Protein AF-R9K1K3-F1 (afdb_monomer)

pLDDT: mean 82.4, std 16.18, range [31.81, 98.19]

Mean predicted aligned error: 10.27 Å

Radius of gyration: 24.13 Å; Cα contacts (8 Å, |Δi|>4): 209; chains: 1; bounding box: 60×42×72 Å

Sequence (243 aa):
MFKPELWQNHNEYRTLVTKIGRRLSRNNPKYSFDSYKEESQKLLNLNLDALTQYIPAFYSNGGRPATHQAQILRSLILFVLLFNETKAHTSLTLWERKVLPESISLTVLIGCASTQELPPLGSYYDFMDRFWLAPRDSYSRSFLLPSGKNGRKPKKEIGADGKLIEPEDPSSITTRDIANSIMDGKPASENPEAALQKIFSILAVFPSLRLGLVDSNDLTVSGDGTAVVSHTSPYGHFKSEEG

Foldseek 3Di:
DEDLVQDCFLVNLLCLLVVVLVVCCVPPVVQHCPVVVVLLVVLNLFGQNLCSVPLVVLDDPDDDYQHLLQLLVSLVVSCVVCLVPDPCNPPPPCSLPPVCQVHCNSCSSSPHNHNVRRDDPVSNVVSVVSQQQDDPCCPPCCNVPPPPLPDDQADFDADPVRHTDQDPDPPFCDPVNLVVCVVVVHDLDPPRNVSVVVSCCSRPVVVCVVVVVDDPVDDDDDDPPPDRPRVQRSRHDDDPDDD

Solvent-accessible surface area (backbone atoms only — not comparable to full-atom values): 14834 Å² total; per-residue (Å²): 30,65,47,77,90,54,50,71,42,54,64,60,40,50,51,50,40,52,58,49,47,57,49,30,43,73,76,40,62,91,47,32,55,76,89,44,48,69,61,47,53,54,53,74,67,55,57,60,59,77,42,72,79,58,57,49,81,63,38,53,97,52,77,71,70,58,70,52,59,54,32,48,53,43,39,54,53,50,44,72,74,37,22,92,80,41,97,28,40,95,36,67,67,41,32,60,74,46,53,36,65,76,26,71,47,57,29,30,69,26,59,24,97,44,70,88,61,56,79,56,70,68,58,52,53,56,53,55,54,53,43,41,73,53,66,76,61,69,72,31,64,62,62,71,56,39,86,79,69,84,75,64,82,49,85,85,53,69,38,98,87,74,43,73,59,79,79,95,52,96,83,65,69,45,75,66,54,49,51,50,35,43,75,73,69,40,75,69,56,92,57,36,52,52,55,50,55,49,50,47,37,66,56,48,49,53,54,32,44,76,71,64,77,43,62,86,88,72,71,80,90,71,84,88,71,78,83,60,76,61,82,71,51,92,47,57,85,77,79,79,77,86,128

Secondary structure (DSSP, 8-state):
---GGGS--HHHHHHHHHHHHHHHHHH-GGGSGGGGHHHHHHHHH---GGGGGTGGGGS-SSSSPPP-HHHHHHHHHHHHHHTTTSTTTT-HHHIIIIIHHH-HHHHHHTT-SSGGGPPPHHHHHHHHHHT--S-GGGGSHHHHS-TTTTSSPPP--B-TTSSBPPP--TT---HHHHHHHHHTT--SS--TTHHHHHHHIIIIIHHHHHTTSS-SSS---------------TT--------

Structure (mmCIF, N/CA/C/O backbone):
data_AF-R9K1K3-F1
#
_entry.id   AF-R9K1K3-F1
#
loop_
_atom_site.group_PDB
_atom_site.id
_atom_site.type_symbol
_atom_site.label_atom_id
_atom_site.label_alt_id
_atom_site.label_comp_id
_atom_site.label_asym_id
_atom_site.label_entity_id
_atom_site.label_seq_id
_atom_site.pdbx_PDB_ins_code
_atom_site.Cartn_x
_atom_site.Cartn_y
_atom_site.Cartn_z
_atom_site.occupancy
_atom_site.B_iso_or_equiv
_atom_site.auth_seq_id
_atom_site.auth_comp_id
_atom_site.auth_asym_id
_atom_site.auth_atom_id
_atom_site.pdbx_PDB_model_num
ATOM 1 N N . MET A 1 1 ? 10.563 -13.485 6.849 1.00 93.25 1 MET A N 1
ATOM 2 C CA . MET A 1 1 ? 9.588 -14.503 6.392 1.00 93.25 1 MET A CA 1
ATOM 3 C C . MET A 1 1 ? 8.151 -13.996 6.487 1.00 93.25 1 MET A C 1
ATOM 5 O O . MET A 1 1 ? 7.832 -13.317 7.458 1.00 93.25 1 MET A O 1
ATOM 9 N N . PHE A 1 2 ? 7.292 -14.319 5.513 1.00 93.88 2 PHE A N 1
ATOM 10 C CA . PHE A 1 2 ? 5.8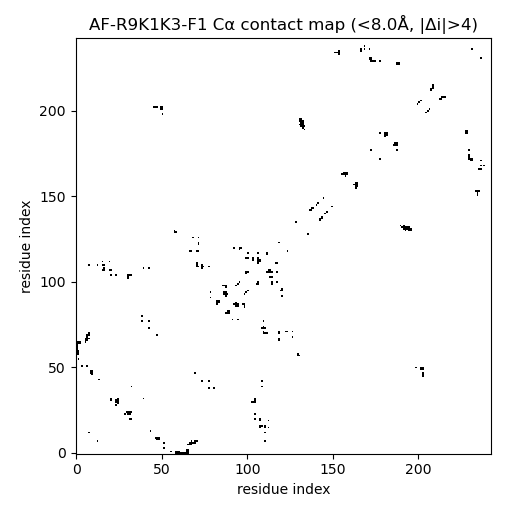41 -14.084 5.601 1.00 93.88 2 PHE A CA 1
ATOM 11 C C . PHE A 1 2 ? 5.166 -15.188 6.418 1.00 93.88 2 PHE A C 1
ATOM 13 O O . PHE A 1 2 ? 5.512 -16.360 6.277 1.00 93.88 2 PHE A O 1
ATOM 20 N N . LYS A 1 3 ? 4.203 -14.813 7.259 1.00 94.38 3 LYS A N 1
ATOM 21 C CA . LYS A 1 3 ? 3.427 -15.732 8.091 1.00 94.38 3 LYS A CA 1
ATOM 22 C C . LYS A 1 3 ? 1.935 -15.443 7.906 1.00 94.38 3 LYS A C 1
ATOM 24 O O . LYS A 1 3 ? 1.502 -14.377 8.347 1.00 94.38 3 LYS A O 1
ATOM 29 N N . PRO A 1 4 ? 1.162 -16.330 7.249 1.00 92.12 4 PRO A N 1
ATOM 30 C CA . PRO A 1 4 ? -0.272 -16.122 7.036 1.00 92.12 4 PRO A CA 1
ATOM 31 C C . PRO A 1 4 ? -1.049 -15.870 8.333 1.00 92.12 4 PRO A C 1
ATOM 33 O O . PRO A 1 4 ? -1.969 -15.066 8.346 1.00 92.12 4 PRO A O 1
ATOM 36 N N . GLU A 1 5 ? -0.636 -16.486 9.439 1.00 93.25 5 GLU A N 1
ATOM 37 C CA . GLU A 1 5 ? -1.230 -16.308 10.767 1.00 93.25 5 GLU A CA 1
ATOM 38 C C . GLU A 1 5 ? -1.057 -14.894 11.352 1.00 93.25 5 GLU A C 1
ATOM 40 O O . GLU A 1 5 ? -1.778 -14.517 12.270 1.00 93.25 5 GLU A O 1
ATOM 45 N N . LEU A 1 6 ? -0.116 -14.100 10.828 1.00 94.81 6 LEU A N 1
ATOM 46 C CA . LEU A 1 6 ? 0.088 -12.698 11.215 1.00 94.81 6 LEU A CA 1
ATOM 47 C C . LEU A 1 6 ? -0.650 -11.720 10.289 1.00 94.81 6 LEU A C 1
ATOM 49 O O . LEU A 1 6 ? -0.546 -10.501 10.462 1.00 94.81 6 LEU A O 1
ATOM 53 N N . TRP A 1 7 ? -1.363 -12.232 9.285 1.00 96.88 7 TRP A N 1
ATOM 54 C CA . TRP A 1 7 ? -2.182 -11.429 8.394 1.00 96.88 7 TRP A CA 1
ATOM 55 C C . TRP A 1 7 ? -3.521 -11.105 9.056 1.00 96.88 7 TRP A C 1
ATOM 57 O O . TRP A 1 7 ? -4.302 -12.001 9.358 1.00 96.88 7 TRP A O 1
ATOM 67 N N . GLN A 1 8 ? -3.811 -9.817 9.238 1.00 97.31 8 GLN A N 1
ATOM 68 C CA . GLN A 1 8 ? -5.120 -9.389 9.723 1.00 97.31 8 GLN A CA 1
ATOM 69 C C . GLN A 1 8 ? -6.157 -9.565 8.614 1.00 97.31 8 GLN A C 1
ATOM 71 O O . GLN A 1 8 ? -6.184 -8.779 7.656 1.00 97.31 8 GLN A O 1
ATOM 76 N N . ASN A 1 9 ? -7.018 -10.570 8.768 1.00 97.19 9 ASN A N 1
ATOM 77 C CA . ASN A 1 9 ? -8.056 -10.837 7.781 1.00 97.19 9 ASN A CA 1
ATOM 78 C C . ASN A 1 9 ? -9.122 -9.730 7.761 1.00 97.19 9 ASN A C 1
ATOM 80 O O . ASN A 1 9 ? -9.231 -8.898 8.673 1.00 97.19 9 ASN A O 1
ATOM 84 N N . HIS A 1 10 ? -9.922 -9.701 6.699 1.00 97.62 10 HIS A N 1
ATOM 85 C CA . HIS A 1 10 ? -10.880 -8.618 6.487 1.00 97.62 10 HIS A CA 1
ATOM 86 C C . HIS A 1 10 ? -11.969 -8.542 7.562 1.00 97.62 10 HIS A C 1
ATOM 88 O O . HIS A 1 10 ? -12.398 -7.449 7.941 1.00 97.62 10 HIS A O 1
ATOM 94 N N . ASN A 1 11 ? -12.395 -9.688 8.095 1.00 97.44 11 ASN A N 1
ATOM 95 C CA . ASN A 1 11 ? -13.402 -9.732 9.154 1.00 97.44 11 ASN A CA 1
ATOM 96 C C . ASN A 1 11 ? -12.853 -9.174 10.471 1.00 97.44 11 ASN A C 1
ATOM 98 O O . ASN A 1 11 ? -13.501 -8.324 11.081 1.00 97.44 11 ASN A O 1
ATOM 102 N N . GLU A 1 12 ? -11.644 -9.575 10.867 1.00 97.19 12 GLU A N 1
ATOM 103 C CA . GLU A 1 12 ? -10.941 -9.026 12.033 1.00 97.19 12 GLU A CA 1
ATOM 104 C C . GLU A 1 12 ? -10.790 -7.509 11.931 1.00 97.19 12 GLU A C 1
ATOM 106 O O . GLU A 1 12 ? -11.122 -6.784 12.874 1.00 97.19 12 GLU A O 1
ATOM 111 N N . TYR A 1 13 ? -10.356 -7.027 10.764 1.00 97.75 13 TYR A N 1
ATOM 112 C CA . TYR A 1 13 ? -10.233 -5.602 10.479 1.00 97.75 13 TYR A CA 1
ATOM 113 C C . TYR A 1 13 ? -11.573 -4.866 10.650 1.00 97.75 13 TYR A C 1
ATOM 115 O O . TYR A 1 13 ? -11.666 -3.904 11.418 1.00 97.75 13 TYR A O 1
ATOM 123 N N . ARG A 1 14 ? -12.646 -5.345 10.005 1.00 96.88 14 ARG A N 1
ATOM 124 C CA . ARG A 1 14 ? -13.985 -4.736 10.106 1.00 96.88 14 ARG A CA 1
ATOM 125 C C . ARG A 1 14 ? -14.519 -4.738 11.534 1.00 96.88 14 ARG A C 1
ATOM 127 O O . ARG A 1 14 ? -15.096 -3.738 11.978 1.00 96.88 14 ARG A O 1
ATOM 134 N N . THR A 1 15 ? -14.331 -5.836 12.267 1.00 96.19 15 THR A N 1
ATOM 135 C CA . THR A 1 15 ? -14.729 -5.935 13.675 1.00 96.19 15 THR A CA 1
ATOM 136 C C . THR A 1 15 ? -13.975 -4.919 14.528 1.00 96.19 15 THR A C 1
ATOM 138 O O . THR A 1 15 ? -14.608 -4.231 15.333 1.00 96.19 15 THR A O 1
ATOM 141 N N . LEU A 1 16 ? -12.662 -4.777 14.332 1.00 95.31 16 LEU A N 1
ATOM 142 C CA . LEU A 1 16 ? -11.833 -3.802 15.041 1.00 95.31 16 LEU A CA 1
ATOM 143 C C . LEU A 1 16 ? -12.324 -2.373 14.785 1.00 95.31 16 LEU A C 1
ATOM 145 O O . LEU A 1 16 ? -12.657 -1.668 15.743 1.00 95.31 16 LEU A O 1
ATOM 149 N N . VAL A 1 17 ? -12.453 -1.973 13.515 1.00 93.56 17 VAL A N 1
ATOM 150 C CA . VAL A 1 17 ? -12.880 -0.614 13.138 1.00 93.56 17 VAL A CA 1
ATOM 151 C C . VAL A 1 17 ? -14.275 -0.311 13.676 1.00 93.56 17 VAL A C 1
ATOM 153 O O . VAL A 1 17 ? -14.500 0.753 14.249 1.00 93.56 17 VAL A O 1
ATOM 156 N N . THR A 1 18 ? -15.206 -1.262 13.586 1.00 90.62 18 THR A N 1
ATOM 157 C CA . THR A 1 18 ? -16.577 -1.074 14.087 1.00 90.62 18 THR A CA 1
ATOM 158 C C . THR A 1 18 ? -16.614 -0.962 15.611 1.00 90.62 18 THR A C 1
ATOM 160 O O . THR A 1 18 ? -17.294 -0.094 16.164 1.00 90.62 18 THR A O 1
ATOM 163 N N . LYS A 1 19 ? -15.889 -1.838 16.318 1.00 90.62 19 LYS A N 1
ATOM 164 C CA . LYS A 1 19 ? -15.879 -1.878 17.786 1.00 90.62 19 LYS A CA 1
ATOM 165 C C . LYS A 1 19 ? -15.235 -0.624 18.367 1.00 90.62 19 LYS A C 1
ATOM 167 O O . LYS A 1 19 ? -15.799 -0.020 19.283 1.00 90.62 19 LYS A O 1
ATOM 172 N N . ILE A 1 20 ? -14.075 -0.235 17.842 1.00 86.88 20 ILE A N 1
ATOM 173 C CA . ILE A 1 20 ? -13.351 0.942 18.324 1.00 86.88 20 ILE A CA 1
ATOM 174 C C . ILE A 1 20 ? -14.034 2.220 17.835 1.00 86.88 20 ILE A C 1
ATOM 176 O O . ILE A 1 20 ? -14.238 3.121 18.641 1.00 86.88 20 ILE A O 1
ATOM 180 N N . GLY A 1 21 ? -14.516 2.267 16.591 1.00 79.75 21 GLY A N 1
ATOM 181 C CA . GLY A 1 21 ? -15.284 3.395 16.056 1.00 79.75 21 GLY A CA 1
ATOM 182 C C . GLY A 1 21 ? -16.515 3.738 16.894 1.00 79.75 21 GLY A C 1
ATOM 183 O O . GLY A 1 21 ? -16.706 4.893 17.271 1.00 79.75 21 GLY A O 1
ATOM 184 N N . ARG A 1 22 ? -17.305 2.730 17.299 1.00 79.75 22 ARG A N 1
ATOM 185 C CA . ARG A 1 22 ? -18.440 2.928 18.225 1.00 79.75 22 ARG A CA 1
ATOM 186 C C . ARG A 1 22 ? -18.004 3.503 19.574 1.00 79.75 22 ARG A C 1
ATOM 188 O O . ARG A 1 22 ? -18.732 4.300 20.159 1.00 79.75 22 ARG A O 1
ATOM 195 N N . ARG A 1 23 ? -16.841 3.091 20.088 1.00 82.50 23 ARG A N 1
ATOM 196 C CA . ARG A 1 23 ? -16.291 3.602 21.354 1.00 82.50 23 ARG A CA 1
ATOM 197 C C . ARG A 1 23 ? -15.803 5.045 21.211 1.00 82.50 23 ARG A C 1
ATOM 199 O O . ARG A 1 23 ? -16.093 5.852 22.086 1.00 82.50 23 ARG A O 1
ATOM 206 N N . LEU A 1 24 ? -15.102 5.366 20.123 1.00 78.50 24 LEU A N 1
ATOM 207 C CA . LEU A 1 24 ? -14.618 6.717 19.833 1.00 78.50 24 LEU A CA 1
ATOM 208 C C . LEU A 1 24 ? -15.786 7.696 19.702 1.00 78.50 24 LEU A C 1
ATOM 210 O O . LEU A 1 24 ? -15.813 8.696 20.411 1.00 78.50 24 LEU A O 1
ATOM 214 N N . SER A 1 25 ? -16.794 7.344 18.899 1.00 74.00 25 SER A N 1
ATOM 215 C CA . SER A 1 25 ? -17.998 8.159 18.702 1.00 74.00 25 SER A CA 1
ATOM 216 C C . SER A 1 25 ? -18.747 8.436 20.015 1.00 74.00 25 SER A C 1
ATOM 218 O O . SER A 1 25 ? -19.161 9.567 20.256 1.00 74.00 25 SER A O 1
ATOM 220 N N . ARG A 1 26 ? -18.859 7.438 20.906 1.00 74.00 26 ARG A N 1
ATOM 221 C CA . ARG A 1 26 ? -19.515 7.597 22.219 1.00 74.00 26 ARG A CA 1
ATOM 222 C C . ARG A 1 26 ? -18.719 8.443 23.206 1.00 74.00 26 ARG A C 1
ATOM 224 O O . ARG A 1 26 ? -19.312 9.226 23.937 1.00 74.00 26 ARG A O 1
ATOM 231 N N . ASN A 1 27 ? -17.406 8.243 23.268 1.00 72.19 27 ASN A N 1
ATOM 232 C CA . ASN A 1 27 ? -16.589 8.841 24.322 1.00 72.19 27 ASN A CA 1
ATOM 233 C C . ASN A 1 27 ? -16.105 10.246 23.960 1.00 72.19 27 ASN A C 1
ATOM 235 O O . ASN A 1 27 ? -15.889 11.049 24.858 1.00 72.19 27 ASN A O 1
ATOM 239 N N . ASN A 1 28 ? -15.895 10.531 22.672 1.00 65.00 28 ASN A N 1
ATOM 240 C CA . ASN A 1 28 ? -15.348 11.795 22.189 1.00 65.00 28 ASN A CA 1
ATOM 241 C C . ASN A 1 28 ? -15.686 11.988 20.693 1.00 65.00 28 ASN A C 1
ATOM 243 O O . ASN A 1 28 ? -14.933 11.520 19.833 1.00 65.00 28 ASN A O 1
ATOM 247 N N . PRO A 1 29 ? -16.756 12.731 20.355 1.00 63.31 29 PRO A N 1
ATOM 248 C CA . PRO A 1 29 ? -17.194 12.941 18.969 1.00 63.31 29 PRO A CA 1
ATOM 249 C C . PRO A 1 29 ? -16.114 13.534 18.054 1.00 63.31 29 PRO A C 1
ATOM 251 O O . PRO A 1 29 ? -16.105 13.268 16.859 1.00 63.31 29 PRO A O 1
ATOM 254 N N . LYS A 1 30 ? -15.148 14.278 18.615 1.00 61.94 30 LYS A N 1
ATOM 255 C CA . LYS A 1 30 ? -13.985 14.816 17.888 1.00 61.94 30 LYS A CA 1
ATOM 256 C C . LYS A 1 30 ? -13.115 13.731 17.229 1.00 61.94 30 LYS A C 1
ATOM 258 O O . LYS A 1 30 ? -12.416 14.025 16.269 1.00 61.94 30 LYS A O 1
ATOM 263 N N . TYR A 1 31 ? -13.151 12.496 17.734 1.00 59.47 31 TYR A N 1
ATOM 264 C CA . TYR A 1 31 ? -12.443 11.343 17.161 1.00 59.47 31 TYR A CA 1
ATOM 265 C C . TYR A 1 31 ? -13.373 10.422 16.357 1.00 59.47 31 TYR A C 1
ATOM 267 O O . TYR A 1 31 ? -13.012 9.282 16.048 1.00 59.47 31 TYR A O 1
ATOM 275 N N . SER A 1 32 ? -14.582 10.889 16.029 1.00 66.00 32 SER A N 1
ATOM 276 C CA . SER A 1 32 ? -15.472 10.207 15.092 1.00 66.00 32 SER A CA 1
ATOM 277 C C . SER A 1 32 ? -14.811 10.081 13.716 1.00 66.00 32 SER A C 1
ATOM 279 O O . SER A 1 32 ? -14.005 10.920 13.315 1.00 66.00 32 SER A O 1
ATOM 281 N N . PHE A 1 33 ? -15.172 9.039 12.968 1.00 69.62 33 PHE A N 1
ATOM 282 C CA . PHE A 1 33 ? -14.751 8.885 11.573 1.00 69.62 33 PHE A CA 1
ATOM 283 C C . PHE A 1 33 ? -15.441 9.873 10.628 1.00 69.62 33 PHE A C 1
ATOM 285 O O . PHE A 1 33 ? -15.208 9.796 9.430 1.00 69.62 33 PHE A O 1
ATOM 292 N N . ASP A 1 34 ? -16.272 10.792 11.127 1.00 70.06 34 ASP A N 1
ATOM 293 C CA . ASP A 1 34 ? -16.988 11.759 10.289 1.00 70.06 34 ASP A CA 1
ATOM 294 C C . ASP A 1 34 ? -16.035 12.604 9.431 1.00 70.06 34 ASP A C 1
ATOM 296 O O . ASP A 1 34 ? -16.348 12.881 8.277 1.00 70.06 34 ASP A O 1
ATOM 300 N N . SER A 1 35 ? -14.841 12.926 9.945 1.00 78.81 35 SER A N 1
ATOM 301 C CA . SER A 1 35 ? -13.789 13.619 9.185 1.00 78.81 35 SER A CA 1
ATOM 302 C C . SER A 1 35 ? -13.126 12.771 8.095 1.00 78.81 35 SER A C 1
ATOM 304 O O . SER A 1 35 ? -12.445 13.336 7.255 1.00 78.81 35 SER A O 1
ATOM 306 N N . TYR A 1 36 ? -13.301 11.446 8.117 1.00 87.31 36 TYR A N 1
ATOM 307 C CA . TYR A 1 36 ? -12.668 10.494 7.193 1.00 87.31 36 TYR A CA 1
ATOM 308 C C . TYR A 1 36 ? -13.688 9.491 6.637 1.00 87.31 36 TYR A C 1
ATOM 310 O O . TYR A 1 36 ? -13.421 8.290 6.501 1.00 87.31 36 TYR A O 1
ATOM 318 N N . LYS A 1 37 ? -14.932 9.943 6.437 1.00 88.50 37 LYS A N 1
ATOM 319 C CA . LYS A 1 37 ? -16.051 9.050 6.128 1.00 88.50 37 LYS A CA 1
ATOM 320 C C . LYS A 1 37 ? -15.822 8.337 4.798 1.00 88.50 37 LYS A C 1
ATOM 322 O O . LYS A 1 37 ? -16.028 7.126 4.728 1.00 88.50 37 LYS A O 1
ATOM 327 N N . GLU A 1 38 ? -15.371 9.049 3.774 1.00 91.62 38 GLU A N 1
ATOM 328 C CA . GLU A 1 38 ? -15.144 8.477 2.445 1.00 91.62 38 GLU A CA 1
ATOM 329 C C . GLU A 1 38 ? -13.990 7.470 2.447 1.00 91.62 38 GLU A C 1
ATOM 331 O O . GLU A 1 38 ? -14.131 6.355 1.939 1.00 91.62 38 GLU A O 1
ATOM 336 N N . GLU A 1 39 ? -12.876 7.814 3.089 1.00 94.12 39 GLU A N 1
ATOM 337 C CA . GLU A 1 39 ? -11.694 6.962 3.230 1.00 94.12 39 GLU A CA 1
ATOM 338 C C . GLU A 1 39 ? -12.031 5.710 4.033 1.00 94.12 39 GLU A C 1
ATOM 340 O O . GLU A 1 39 ? -11.642 4.601 3.658 1.00 94.12 39 GLU A O 1
ATOM 345 N N . SER A 1 40 ? -12.807 5.868 5.110 1.00 92.69 40 SER A N 1
ATOM 346 C CA . SER A 1 40 ? -13.253 4.744 5.930 1.00 92.69 40 SER A CA 1
ATOM 347 C C . SER A 1 40 ? -14.092 3.756 5.123 1.00 92.69 40 SER A C 1
ATOM 349 O O . SER A 1 40 ? -13.873 2.551 5.224 1.00 92.69 40 SER A O 1
ATOM 351 N N . GLN A 1 41 ? -15.002 4.241 4.271 1.00 93.44 41 GLN A N 1
ATOM 352 C CA . GLN A 1 41 ? -15.809 3.381 3.406 1.00 93.44 41 GLN A CA 1
ATOM 353 C C . GLN A 1 41 ? -14.942 2.671 2.366 1.00 93.44 41 GLN A C 1
ATOM 355 O O . GLN A 1 41 ? -15.092 1.462 2.176 1.00 93.44 41 GLN A O 1
ATOM 360 N N . LYS A 1 42 ? -13.995 3.384 1.740 1.00 94.56 42 LYS A N 1
ATOM 361 C CA . LYS A 1 42 ? -13.040 2.791 0.789 1.00 94.56 42 LYS A CA 1
ATOM 362 C C . LYS A 1 42 ? -12.253 1.649 1.442 1.00 94.56 42 LYS A C 1
ATOM 364 O O . LYS A 1 42 ? -12.241 0.541 0.909 1.00 94.56 42 LYS A O 1
ATOM 369 N N . LEU A 1 43 ? -11.669 1.872 2.621 1.00 95.75 43 LEU A N 1
ATOM 370 C CA . LEU A 1 43 ? -10.880 0.849 3.320 1.00 95.75 43 LEU A CA 1
ATOM 371 C C . LEU A 1 43 ? -11.728 -0.311 3.862 1.00 95.75 43 LEU A C 1
ATOM 373 O O . LEU A 1 43 ? -11.312 -1.464 3.769 1.00 95.75 43 LEU A O 1
ATOM 377 N N . LEU A 1 44 ? -12.932 -0.049 4.382 1.00 95.06 44 LEU A N 1
ATOM 378 C CA . LEU A 1 44 ? -13.848 -1.101 4.848 1.00 95.06 44 LEU A CA 1
ATOM 379 C C . LEU A 1 44 ? -14.331 -2.008 3.711 1.00 95.06 44 LEU A C 1
ATOM 381 O O . LEU A 1 44 ? -14.646 -3.178 3.955 1.00 95.06 44 LEU A O 1
ATOM 385 N N . ASN A 1 45 ? -14.388 -1.498 2.482 1.00 93.94 45 ASN A N 1
ATOM 386 C CA . ASN A 1 45 ? -14.742 -2.272 1.293 1.00 93.94 45 ASN A CA 1
ATOM 387 C C . ASN A 1 45 ? -13.538 -2.966 0.645 1.00 93.94 45 ASN A C 1
ATOM 389 O O . ASN A 1 45 ? -13.718 -3.968 -0.045 1.00 93.94 45 ASN A O 1
ATOM 393 N N . LEU A 1 46 ? -12.320 -2.504 0.924 1.00 95.25 46 LEU A N 1
ATOM 394 C CA . LEU A 1 46 ? -11.090 -3.089 0.409 1.00 95.25 46 LEU A CA 1
ATOM 395 C C . LEU A 1 46 ? -10.723 -4.387 1.149 1.00 95.25 46 LEU A C 1
ATOM 397 O O . LEU A 1 46 ? -10.088 -4.368 2.205 1.00 95.25 46 LEU A O 1
ATOM 401 N N . ASN A 1 47 ? -11.104 -5.527 0.574 1.00 96.31 47 ASN A N 1
ATOM 402 C CA . ASN A 1 47 ? -10.723 -6.839 1.090 1.00 96.31 47 ASN A CA 1
ATOM 403 C C . ASN A 1 47 ? -9.315 -7.229 0.615 1.00 96.31 47 ASN A C 1
ATOM 405 O O . ASN A 1 47 ? -9.107 -7.486 -0.569 1.00 96.31 47 ASN A O 1
ATOM 409 N N . LEU A 1 48 ? -8.366 -7.320 1.550 1.00 97.50 48 LEU A N 1
ATOM 410 C CA . LEU A 1 48 ? -6.974 -7.662 1.251 1.00 97.50 48 LEU A CA 1
ATOM 411 C C . LEU A 1 48 ? -6.674 -9.171 1.276 1.00 97.50 48 LEU A C 1
ATOM 413 O O . LEU A 1 48 ? -5.575 -9.574 0.902 1.00 97.50 48 LEU A O 1
ATOM 417 N N . ASP A 1 49 ? -7.615 -10.020 1.692 1.00 96.94 49 ASP A N 1
ATOM 418 C CA . ASP A 1 49 ? -7.361 -11.440 1.985 1.00 96.94 49 ASP A CA 1
ATOM 419 C C . ASP A 1 49 ? -6.865 -12.225 0.766 1.00 96.94 49 ASP A C 1
ATOM 421 O O . ASP A 1 49 ? -6.035 -13.126 0.899 1.00 96.94 49 ASP A O 1
ATOM 425 N N . ALA A 1 50 ? -7.292 -11.838 -0.439 1.00 95.62 50 ALA A N 1
ATOM 426 C CA . ALA A 1 50 ? -6.843 -12.456 -1.686 1.00 95.62 50 ALA A CA 1
ATOM 427 C C . ALA A 1 50 ? -5.322 -12.334 -1.911 1.00 95.62 50 ALA A C 1
ATOM 429 O O . ALA A 1 50 ? -4.729 -13.150 -2.617 1.00 95.62 50 ALA A O 1
ATOM 430 N N . LEU A 1 51 ? -4.662 -11.355 -1.283 1.00 96.81 51 LEU A N 1
ATOM 431 C CA . LEU A 1 51 ? -3.216 -11.177 -1.402 1.00 96.81 51 LEU A CA 1
ATOM 432 C C . LEU A 1 51 ? -2.407 -12.220 -0.641 1.00 96.81 51 LEU A C 1
ATOM 434 O O . LEU A 1 51 ? -1.233 -12.403 -0.957 1.00 96.81 51 LEU A O 1
ATOM 438 N N . THR A 1 52 ? -3.007 -12.930 0.316 1.00 95.56 52 THR A N 1
ATOM 439 C CA . THR A 1 52 ? -2.316 -13.974 1.095 1.00 95.56 52 THR A CA 1
ATOM 440 C C . THR A 1 52 ? -1.785 -15.116 0.227 1.00 95.56 52 THR A C 1
ATOM 442 O O . THR A 1 52 ? -0.882 -15.826 0.654 1.00 95.56 52 THR A O 1
ATOM 445 N N . GLN A 1 53 ? -2.288 -15.261 -1.002 1.00 94.56 53 GLN A N 1
ATOM 446 C CA . GLN A 1 53 ? -1.813 -16.236 -1.987 1.00 94.56 53 GLN A CA 1
ATOM 447 C C . GLN A 1 53 ? -0.703 -15.692 -2.902 1.00 94.56 53 GLN A C 1
ATOM 449 O O . GLN A 1 53 ? 0.010 -16.472 -3.522 1.00 94.56 53 GLN A O 1
ATOM 454 N N . TYR A 1 54 ? -0.553 -14.367 -3.000 1.00 96.31 54 TYR A N 1
ATOM 455 C CA . TYR A 1 54 ? 0.367 -13.710 -3.935 1.00 96.31 54 TYR A CA 1
ATOM 456 C C . TYR A 1 54 ? 1.603 -13.128 -3.241 1.00 96.31 54 TYR A C 1
ATOM 458 O O . TYR A 1 54 ? 2.737 -13.369 -3.646 1.00 96.31 54 TYR A O 1
ATOM 466 N N . ILE A 1 55 ? 1.383 -12.401 -2.146 1.00 95.00 55 ILE A N 1
ATOM 467 C CA . ILE A 1 55 ? 2.414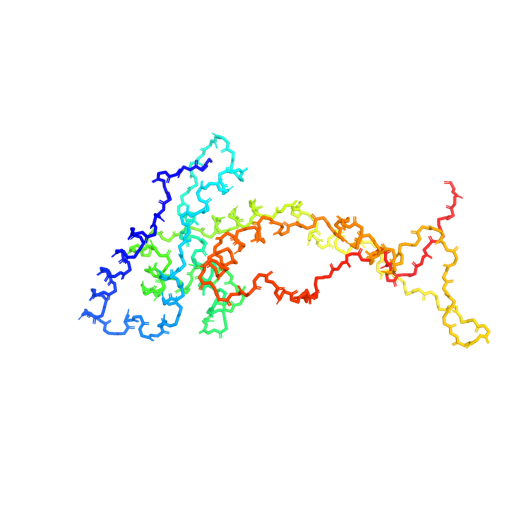 -11.721 -1.360 1.00 95.00 55 ILE A CA 1
ATOM 468 C C . ILE A 1 55 ? 3.516 -12.656 -0.821 1.00 95.00 55 ILE A C 1
ATOM 470 O O . ILE A 1 55 ? 4.665 -12.213 -0.810 1.00 95.00 55 ILE A O 1
ATOM 474 N N . PRO A 1 56 ? 3.262 -13.921 -0.407 1.00 95.38 56 PRO A N 1
ATOM 475 C CA . PRO A 1 56 ? 4.309 -14.764 0.178 1.00 95.38 56 PRO A CA 1
ATOM 476 C C . PRO A 1 56 ? 5.541 -14.965 -0.710 1.00 95.38 56 PRO A C 1
ATOM 478 O O . PRO A 1 56 ? 6.641 -15.089 -0.178 1.00 95.38 56 PRO A O 1
ATOM 481 N N . ALA A 1 57 ? 5.378 -14.936 -2.039 1.00 95.56 57 ALA A N 1
ATOM 482 C CA . ALA A 1 57 ? 6.475 -15.098 -2.996 1.00 95.56 57 ALA A CA 1
ATOM 483 C C . ALA A 1 57 ? 7.560 -14.005 -2.882 1.00 95.56 57 ALA A C 1
ATOM 485 O O . ALA A 1 57 ? 8.696 -14.224 -3.292 1.00 95.56 57 ALA A O 1
ATOM 486 N N . PHE A 1 58 ? 7.237 -12.855 -2.280 1.00 95.19 58 PHE A N 1
ATOM 487 C CA . PHE A 1 58 ? 8.143 -11.712 -2.093 1.00 95.19 58 PHE A CA 1
ATOM 488 C C . PHE A 1 58 ? 8.874 -11.726 -0.736 1.00 95.19 58 PHE A C 1
ATOM 490 O O . PHE A 1 58 ? 9.509 -10.745 -0.324 1.00 95.19 58 PHE A O 1
ATOM 497 N N . TYR A 1 59 ? 8.776 -12.828 0.011 1.00 95.06 59 TYR A N 1
ATOM 498 C CA . TYR A 1 59 ? 9.412 -12.975 1.316 1.00 95.06 59 TYR A CA 1
ATOM 499 C C . TYR A 1 59 ? 10.345 -14.173 1.317 1.00 95.06 59 TYR A C 1
ATOM 501 O O . TYR A 1 59 ? 10.040 -15.235 0.792 1.00 95.06 59 TYR A O 1
ATOM 509 N N . SER A 1 60 ? 11.478 -14.011 2.000 1.00 92.94 60 SER A N 1
ATOM 510 C CA . SER A 1 60 ? 12.376 -15.128 2.278 1.00 92.94 60 SER A CA 1
ATOM 511 C C . SER A 1 60 ? 11.660 -16.227 3.070 1.00 92.94 60 SER A C 1
ATOM 513 O O . SER A 1 60 ? 10.864 -15.935 3.971 1.00 92.94 60 SER A O 1
ATOM 515 N N . ASN A 1 61 ? 12.033 -17.478 2.798 1.00 91.56 61 ASN A N 1
ATOM 516 C CA . ASN A 1 61 ? 11.598 -18.664 3.538 1.00 91.56 61 ASN A CA 1
ATOM 517 C C . ASN A 1 61 ? 12.025 -18.644 5.019 1.00 91.56 61 ASN A C 1
ATOM 519 O O . ASN A 1 61 ? 11.506 -19.422 5.814 1.00 91.56 61 ASN A O 1
ATOM 523 N N . GLY A 1 62 ? 12.962 -17.766 5.403 1.00 90.56 62 GLY A N 1
ATOM 524 C CA . GLY A 1 62 ? 13.505 -17.678 6.758 1.00 90.56 62 GLY A CA 1
ATOM 525 C C . GLY A 1 62 ? 13.577 -16.259 7.334 1.00 90.56 62 GLY A C 1
ATOM 526 O O . GLY A 1 62 ? 13.127 -15.267 6.746 1.00 90.56 62 GLY A O 1
ATOM 527 N N . GLY A 1 63 ? 14.142 -16.175 8.538 1.00 90.88 63 GLY A N 1
ATOM 528 C CA . GLY A 1 63 ? 14.344 -14.928 9.277 1.00 90.88 63 GLY A CA 1
ATOM 529 C C . GLY A 1 63 ? 13.116 -14.446 10.053 1.00 90.88 63 GLY A C 1
ATOM 530 O O . GLY A 1 63 ? 12.090 -15.126 10.135 1.00 90.88 63 GLY A O 1
ATOM 531 N N . ARG A 1 64 ? 13.228 -13.241 10.628 1.00 91.44 64 ARG A N 1
ATOM 532 C CA . ARG A 1 64 ? 12.175 -12.629 11.451 1.00 91.44 64 ARG A CA 1
ATOM 533 C C . ARG A 1 64 ? 10.844 -12.564 10.675 1.00 91.44 64 ARG A C 1
ATOM 535 O O . ARG A 1 64 ? 10.849 -12.189 9.494 1.00 91.44 64 ARG A O 1
ATOM 542 N N . PRO A 1 65 ? 9.712 -12.935 11.300 1.00 93.94 65 PRO A N 1
ATOM 543 C CA . PRO A 1 65 ? 8.399 -12.765 10.694 1.00 93.94 65 PRO A CA 1
ATOM 544 C C . PRO A 1 65 ? 8.111 -11.299 10.366 1.00 93.94 65 PRO A C 1
ATOM 546 O O . PRO A 1 65 ? 8.387 -10.412 11.174 1.00 93.94 65 PRO A O 1
ATOM 549 N N . ALA A 1 66 ? 7.553 -11.052 9.184 1.00 94.12 66 ALA A N 1
ATOM 550 C CA . ALA A 1 66 ? 7.058 -9.740 8.803 1.00 94.12 66 ALA A CA 1
ATOM 551 C C . ALA A 1 66 ? 5.690 -9.509 9.462 1.00 94.12 66 ALA A C 1
ATOM 553 O O . ALA A 1 66 ? 4.735 -10.233 9.186 1.00 94.12 66 ALA A O 1
ATOM 554 N N . THR A 1 67 ? 5.604 -8.521 10.348 1.00 93.88 67 THR A N 1
ATOM 555 C CA . THR A 1 67 ? 4.380 -8.179 11.083 1.00 93.88 67 THR A CA 1
ATOM 556 C C . THR A 1 67 ? 3.650 -7.014 10.417 1.00 93.88 67 THR A C 1
ATOM 558 O O . THR A 1 67 ? 4.248 -6.229 9.685 1.00 93.88 67 THR A O 1
ATOM 561 N N . HIS A 1 68 ? 2.344 -6.899 10.657 1.00 96.44 68 HIS A N 1
ATOM 562 C CA . HIS A 1 68 ? 1.516 -5.757 10.245 1.00 96.44 68 HIS A CA 1
ATOM 563 C C . HIS A 1 68 ? 1.441 -5.459 8.734 1.00 96.44 68 HIS A C 1
ATOM 565 O O . HIS A 1 68 ? 1.194 -4.324 8.332 1.00 96.44 68 HIS A O 1
ATOM 571 N N . GLN A 1 69 ? 1.654 -6.455 7.869 1.00 96.56 69 GLN A N 1
ATOM 572 C CA . GLN A 1 69 ? 1.734 -6.230 6.417 1.00 96.56 69 GLN A CA 1
ATOM 573 C C . GLN A 1 69 ? 0.412 -5.698 5.828 1.00 96.56 69 GLN A C 1
ATOM 575 O O . GLN A 1 69 ? 0.427 -4.790 5.000 1.00 96.56 69 GLN A O 1
ATOM 580 N N . ALA A 1 70 ? -0.734 -6.193 6.308 1.00 97.44 70 ALA A N 1
ATOM 581 C CA . ALA A 1 70 ? -2.046 -5.688 5.904 1.00 97.44 70 ALA A CA 1
ATOM 582 C C . ALA A 1 70 ? -2.264 -4.230 6.354 1.00 97.44 70 ALA A C 1
ATOM 584 O O . ALA A 1 70 ? -2.788 -3.414 5.597 1.00 97.44 70 ALA A O 1
ATOM 585 N N . GLN A 1 71 ? -1.829 -3.883 7.569 1.00 98.19 71 GLN A N 1
ATOM 586 C CA . GLN A 1 71 ? -1.940 -2.535 8.124 1.00 98.19 71 GLN A CA 1
ATOM 587 C C . GLN A 1 71 ? -1.048 -1.539 7.378 1.00 98.19 71 GLN A C 1
ATOM 589 O O . GLN A 1 71 ? -1.486 -0.427 7.097 1.00 98.19 71 GLN A O 1
ATOM 594 N N . ILE A 1 72 ? 0.170 -1.944 7.000 1.00 98.12 72 ILE A N 1
ATOM 595 C CA . ILE A 1 72 ? 1.069 -1.129 6.169 1.00 98.12 72 ILE A CA 1
ATOM 596 C C . ILE A 1 72 ? 0.405 -0.816 4.825 1.00 98.12 72 ILE A C 1
ATOM 598 O O . ILE A 1 72 ? 0.375 0.346 4.424 1.00 98.12 72 ILE A O 1
ATOM 602 N N . LEU A 1 73 ? -0.196 -1.813 4.164 1.00 97.62 73 LEU A N 1
ATOM 603 C CA . LEU A 1 73 ? -0.887 -1.594 2.891 1.00 97.62 73 LEU A CA 1
ATOM 604 C C . LEU A 1 73 ? -2.091 -0.649 3.037 1.00 97.62 73 LEU A C 1
ATOM 606 O O . LEU A 1 73 ? -2.219 0.298 2.262 1.00 97.62 73 LEU A O 1
ATOM 610 N N . ARG A 1 74 ? -2.942 -0.842 4.058 1.00 97.94 74 ARG A N 1
ATOM 611 C CA . ARG A 1 74 ? -4.055 0.089 4.342 1.00 97.94 74 ARG A CA 1
ATOM 612 C C . ARG A 1 74 ? -3.553 1.500 4.644 1.00 97.94 74 ARG A C 1
ATOM 614 O O . ARG A 1 74 ? -4.155 2.463 4.186 1.00 97.94 74 ARG A O 1
ATOM 621 N N . SER A 1 75 ? -2.447 1.619 5.376 1.00 98.00 75 SER A N 1
ATOM 622 C CA . SER A 1 75 ? -1.822 2.898 5.715 1.00 98.00 75 SER A CA 1
ATOM 623 C C . SER A 1 75 ? -1.268 3.628 4.497 1.00 98.00 75 SER A C 1
ATOM 625 O O . SER A 1 75 ? -1.495 4.825 4.371 1.00 98.00 75 SER A O 1
ATOM 627 N N . LEU A 1 76 ? -0.617 2.928 3.565 1.00 97.56 76 LEU A N 1
ATOM 628 C CA . LEU A 1 76 ? -0.149 3.523 2.309 1.00 97.56 76 LEU A CA 1
ATOM 629 C C . LEU A 1 76 ? -1.314 4.011 1.439 1.00 97.56 76 LEU A C 1
ATOM 631 O O . LEU A 1 76 ? -1.251 5.108 0.891 1.00 97.56 76 LEU A O 1
ATOM 635 N N . ILE A 1 77 ? -2.399 3.238 1.353 1.00 96.88 77 ILE A N 1
ATOM 636 C CA . ILE A 1 77 ? -3.602 3.653 0.617 1.00 96.88 77 ILE A CA 1
ATOM 637 C C . ILE A 1 77 ? -4.235 4.878 1.281 1.00 96.88 77 ILE A C 1
ATOM 639 O O . ILE A 1 77 ? -4.549 5.851 0.602 1.00 96.88 77 ILE A O 1
ATOM 643 N N . LEU A 1 78 ? -4.375 4.862 2.608 1.00 97.31 78 LEU A N 1
ATOM 644 C CA . LEU A 1 78 ? -4.914 5.991 3.364 1.00 97.31 78 LEU A CA 1
ATOM 645 C C . LEU A 1 78 ? -4.042 7.245 3.230 1.00 97.31 78 LEU A C 1
ATOM 647 O O . LEU A 1 78 ? -4.568 8.340 3.061 1.00 97.31 78 LEU A O 1
ATOM 651 N N . PHE A 1 79 ? -2.719 7.080 3.248 1.00 97.50 79 PHE A N 1
ATOM 652 C CA . PHE A 1 79 ? -1.758 8.150 3.005 1.00 97.50 79 PHE A CA 1
ATOM 653 C C . PHE A 1 79 ? -1.981 8.792 1.633 1.00 97.50 79 PHE A C 1
ATOM 655 O O . PHE A 1 79 ? -2.100 10.009 1.554 1.00 97.50 79 PHE A O 1
ATOM 662 N N . VAL A 1 80 ? -2.120 7.997 0.567 1.00 95.25 80 VAL A N 1
ATOM 663 C CA . VAL A 1 80 ? -2.386 8.510 -0.792 1.00 95.25 80 VAL A CA 1
ATOM 664 C C . VAL A 1 80 ? -3.762 9.170 -0.910 1.00 95.25 80 VAL A C 1
ATOM 666 O O . VAL A 1 80 ? -3.922 10.097 -1.696 1.00 95.25 80 VAL A O 1
ATOM 669 N N . LEU A 1 81 ? -4.756 8.747 -0.129 1.00 94.94 81 LEU A N 1
ATOM 670 C CA . LEU A 1 81 ? -6.055 9.424 -0.100 1.00 94.94 81 LEU A CA 1
ATOM 671 C C . LEU A 1 81 ? -5.984 10.789 0.605 1.00 94.94 81 LEU A C 1
ATOM 673 O O . LEU A 1 81 ? -6.693 11.704 0.209 1.00 94.94 81 LEU A O 1
ATOM 677 N N . LEU A 1 82 ? -5.108 10.939 1.606 1.00 95.00 82 LEU A N 1
ATOM 678 C CA . LEU A 1 82 ? -5.097 12.089 2.521 1.00 95.00 82 LEU A CA 1
ATOM 679 C C . LEU A 1 82 ? -3.846 12.979 2.436 1.00 95.00 82 LEU A C 1
ATOM 681 O O . LEU A 1 82 ? -3.712 13.934 3.206 1.00 95.00 82 LEU A O 1
ATOM 685 N N . PHE A 1 83 ? -2.897 12.697 1.541 1.00 91.75 83 PHE A N 1
ATOM 686 C CA . PHE A 1 83 ? -1.628 13.433 1.477 1.00 91.75 83 PHE A CA 1
ATOM 687 C C . PHE A 1 83 ? -1.837 14.936 1.239 1.00 91.75 83 PHE A C 1
ATOM 689 O O . PHE A 1 83 ? -1.142 15.746 1.840 1.00 91.75 83 PHE A O 1
ATOM 696 N N . ASN A 1 84 ? -2.841 15.331 0.453 1.00 89.81 84 ASN A N 1
ATOM 697 C CA . ASN A 1 84 ? -3.162 16.746 0.225 1.00 89.81 84 ASN A CA 1
ATOM 698 C C . ASN A 1 84 ? -3.967 17.399 1.360 1.00 89.81 84 ASN A C 1
ATOM 700 O O . ASN A 1 84 ? -4.071 18.622 1.406 1.00 89.81 84 ASN A O 1
ATOM 704 N N . GLU A 1 85 ? -4.510 16.608 2.283 1.00 90.19 85 GLU A N 1
ATOM 705 C CA . GLU A 1 85 ? -5.418 17.069 3.344 1.00 90.19 85 GLU A CA 1
ATOM 706 C C . GLU A 1 85 ? -4.768 17.058 4.731 1.00 90.19 85 GLU A C 1
ATOM 708 O O . GLU A 1 85 ? -5.317 17.571 5.708 1.00 90.19 85 GLU A O 1
ATOM 713 N N . THR A 1 86 ? -3.571 16.484 4.838 1.00 90.75 86 THR A N 1
ATOM 714 C CA . THR A 1 86 ? -2.853 16.333 6.102 1.00 90.75 86 THR A CA 1
ATOM 715 C C . THR A 1 86 ? -1.520 17.062 6.074 1.00 90.75 86 THR A C 1
ATOM 717 O O . THR A 1 86 ? -0.927 17.321 5.030 1.00 90.75 86 THR A O 1
ATOM 720 N N . LYS A 1 87 ? -0.979 17.327 7.267 1.00 90.94 87 LYS A N 1
ATOM 721 C CA . LYS A 1 87 ? 0.352 17.933 7.436 1.00 90.94 87 LYS A CA 1
ATOM 722 C C . LYS A 1 87 ? 1.496 17.058 6.908 1.00 90.94 87 LYS A C 1
ATOM 724 O O . LYS A 1 87 ? 2.642 17.504 6.911 1.00 90.94 87 LYS A O 1
ATOM 729 N N . ALA A 1 88 ? 1.219 15.808 6.528 1.00 92.88 88 ALA A N 1
ATOM 730 C CA . ALA A 1 88 ? 2.226 14.932 5.954 1.00 92.88 88 ALA A CA 1
ATOM 731 C C . ALA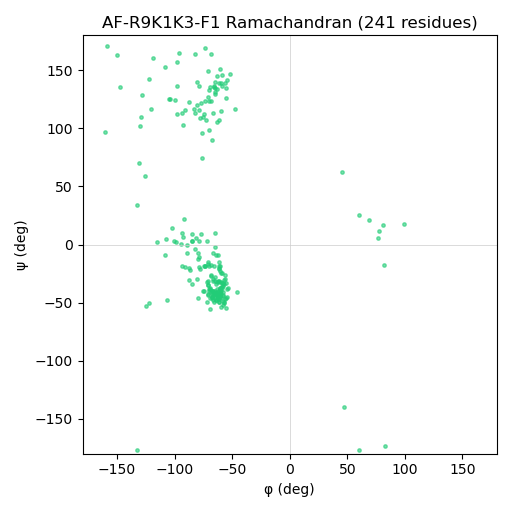 A 1 88 ? 2.627 15.369 4.543 1.00 92.88 88 ALA A C 1
ATOM 733 O O . ALA A 1 88 ? 3.786 15.165 4.176 1.00 92.88 88 ALA A O 1
ATOM 734 N N . HIS A 1 89 ? 1.716 15.972 3.766 1.00 92.94 89 HIS A N 1
ATOM 735 C CA . HIS A 1 89 ? 1.927 16.163 2.330 1.00 92.94 89 HIS A CA 1
ATOM 736 C C . HIS A 1 89 ? 2.431 14.853 1.702 1.00 92.94 89 HIS A C 1
ATOM 738 O O . HIS A 1 89 ? 2.028 13.768 2.108 1.00 92.94 89 HIS A O 1
ATOM 744 N N . THR A 1 90 ? 3.384 14.912 0.779 1.00 93.56 90 THR A N 1
ATOM 745 C CA . THR A 1 90 ? 4.008 13.728 0.171 1.00 93.56 90 THR A CA 1
ATOM 746 C C . THR A 1 90 ? 5.051 13.034 1.065 1.00 93.56 90 THR A C 1
ATOM 748 O O . THR A 1 90 ? 5.751 12.131 0.608 1.00 93.56 90 THR A O 1
ATOM 751 N N . SER A 1 91 ? 5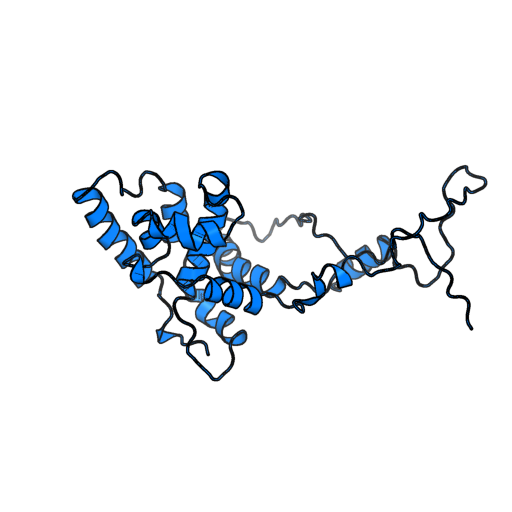.182 13.406 2.346 1.00 96.25 91 SER A N 1
ATOM 752 C CA . SER A 1 91 ? 6.175 12.825 3.256 1.00 96.25 91 SER A CA 1
ATOM 753 C C . SER A 1 91 ? 5.621 11.647 4.058 1.00 96.25 91 SER A C 1
ATOM 755 O O . SER A 1 91 ? 4.982 11.820 5.099 1.00 96.25 91 SER A O 1
ATOM 757 N N . LEU A 1 92 ? 5.987 10.430 3.644 1.00 96.38 92 LEU A N 1
ATOM 758 C CA . LEU A 1 92 ? 5.679 9.203 4.387 1.00 96.38 92 LEU A CA 1
ATOM 759 C C . LEU A 1 92 ? 6.259 9.212 5.816 1.00 96.38 92 LEU A C 1
ATOM 761 O O . LEU A 1 92 ? 5.655 8.698 6.754 1.00 96.38 92 LEU A O 1
ATOM 765 N N . THR A 1 93 ? 7.414 9.852 6.011 1.00 96.75 93 THR A N 1
ATOM 766 C CA . THR A 1 93 ? 8.021 10.016 7.339 1.00 96.75 93 THR A CA 1
ATOM 767 C C . THR A 1 93 ? 7.158 10.883 8.258 1.00 96.75 93 THR A C 1
ATOM 769 O O . THR A 1 93 ? 7.009 10.563 9.435 1.00 96.75 93 THR A O 1
ATOM 772 N N . LEU A 1 94 ? 6.586 11.983 7.750 1.00 97.19 94 LEU A N 1
ATOM 773 C CA . LEU A 1 94 ? 5.670 12.816 8.539 1.00 97.19 94 LEU A CA 1
ATOM 774 C C . LEU A 1 94 ? 4.327 12.115 8.769 1.00 97.19 94 LEU A C 1
ATOM 776 O O . LEU A 1 94 ? 3.752 12.262 9.849 1.00 97.19 94 LEU A O 1
ATOM 780 N N . TRP A 1 95 ? 3.859 11.333 7.793 1.00 97.31 95 TRP A N 1
ATOM 781 C CA . TRP A 1 95 ? 2.673 10.491 7.937 1.00 97.31 95 TRP A CA 1
ATOM 782 C C . TRP A 1 95 ? 2.797 9.546 9.137 1.00 97.31 95 TRP A C 1
ATOM 784 O O . TRP A 1 95 ? 1.964 9.586 10.042 1.00 97.31 95 TRP A O 1
ATOM 794 N N . GLU A 1 96 ? 3.877 8.763 9.193 1.00 96.31 96 GLU A N 1
ATOM 795 C CA . GLU A 1 96 ? 4.068 7.755 10.240 1.00 96.31 96 GLU A CA 1
ATOM 796 C C . GLU A 1 96 ? 4.442 8.355 11.600 1.00 96.31 96 GLU A C 1
ATOM 798 O O . GLU A 1 96 ? 3.902 7.926 12.617 1.00 96.31 96 GLU A O 1
ATOM 803 N N . ARG A 1 97 ? 5.297 9.387 11.642 1.00 95.25 97 ARG A N 1
ATOM 804 C CA . ARG A 1 97 ? 5.801 9.933 12.918 1.00 95.25 97 ARG A CA 1
ATOM 805 C C . ARG A 1 97 ? 4.923 10.999 13.553 1.00 95.25 97 ARG A C 1
ATOM 807 O O . ARG A 1 97 ? 5.088 11.270 14.740 1.00 95.25 97 ARG A O 1
ATOM 814 N N . LYS A 1 98 ? 4.066 11.666 12.774 1.00 94.94 98 LYS A N 1
ATOM 815 C CA . LYS A 1 98 ? 3.249 12.789 13.264 1.00 94.94 98 LYS A CA 1
ATOM 816 C C . LYS A 1 98 ? 1.762 12.582 13.024 1.00 94.94 98 LYS A C 1
ATOM 818 O O . LYS A 1 98 ? 0.992 12.660 13.970 1.00 94.94 98 LYS A O 1
ATOM 823 N N . VAL A 1 99 ? 1.349 12.284 11.793 1.00 94.94 99 VAL A N 1
ATOM 824 C CA . VAL A 1 99 ? -0.086 12.250 11.458 1.00 94.94 99 VAL A CA 1
ATOM 825 C C . VAL A 1 99 ? -0.803 11.044 12.071 1.00 94.94 99 VAL A C 1
ATOM 827 O O . VAL A 1 99 ? -1.829 11.228 12.726 1.00 94.94 99 VAL A O 1
ATOM 830 N N . LEU A 1 100 ? -0.268 9.827 11.914 1.00 94.75 100 LEU A N 1
ATOM 831 C CA . LEU A 1 100 ? -0.876 8.624 12.498 1.00 94.75 100 LEU A CA 1
ATOM 832 C C . LEU A 1 100 ? -0.938 8.675 14.038 1.00 94.75 100 LEU A C 1
ATOM 834 O O . LEU A 1 100 ? -2.027 8.464 14.577 1.00 94.75 100 LEU A O 1
ATOM 838 N N . PRO A 1 101 ? 0.150 8.998 14.771 1.00 94.12 101 PRO A N 1
ATOM 839 C CA . PRO A 1 101 ? 0.132 8.974 16.235 1.00 94.12 101 PRO A CA 1
ATOM 840 C C . PRO A 1 101 ? -0.755 10.059 16.860 1.00 94.12 101 PRO A C 1
ATOM 842 O O . PRO A 1 101 ? -1.270 9.864 17.959 1.00 94.12 101 PRO A O 1
ATOM 845 N N . GLU A 1 102 ? -0.961 11.191 16.174 1.00 92.06 102 GLU A N 1
ATOM 846 C CA . GLU A 1 102 ? -1.835 12.281 16.637 1.00 92.06 102 GLU A CA 1
ATOM 847 C C . GLU A 1 102 ? -3.332 11.991 16.409 1.00 92.06 102 GLU A C 1
ATOM 849 O O . GLU A 1 102 ? -4.189 12.700 16.945 1.00 92.06 102 GLU A O 1
ATOM 854 N N . SER A 1 103 ? -3.670 10.944 15.647 1.00 90.88 103 SER A N 1
ATOM 855 C CA . SER A 1 103 ? -5.049 10.600 15.299 1.00 90.88 103 SER A CA 1
ATOM 856 C C . SER A 1 103 ? -5.359 9.130 15.567 1.00 90.88 103 SER A C 1
ATOM 858 O O . SER A 1 103 ? -5.070 8.235 14.767 1.00 90.88 103 SER A O 1
ATOM 860 N N . ILE A 1 104 ? -6.054 8.879 16.681 1.00 90.56 104 ILE A N 1
ATOM 861 C CA . ILE A 1 104 ? -6.569 7.541 16.998 1.00 90.56 104 ILE A CA 1
ATOM 862 C C . ILE A 1 104 ? -7.524 7.031 15.911 1.00 90.56 104 ILE A C 1
ATOM 864 O O . ILE A 1 104 ? -7.542 5.840 15.618 1.00 90.56 104 ILE A O 1
ATOM 868 N N . SER A 1 105 ? -8.275 7.922 15.259 1.00 91.25 105 SER A N 1
ATOM 869 C CA . SER A 1 105 ? -9.175 7.562 14.164 1.00 91.25 105 SER A CA 1
ATOM 870 C C . SER A 1 105 ? -8.391 7.009 12.970 1.00 91.25 105 SER A C 1
ATOM 872 O O . SER A 1 105 ? -8.719 5.929 12.487 1.00 91.25 105 SER A O 1
ATOM 874 N N . LEU A 1 106 ? -7.312 7.678 12.542 1.00 93.94 106 LEU A N 1
ATOM 875 C CA . LEU A 1 106 ? -6.465 7.184 11.446 1.00 93.94 106 LEU A CA 1
ATOM 876 C C . LEU A 1 106 ? -5.752 5.880 11.829 1.00 93.94 106 LEU A C 1
ATOM 878 O O . LEU A 1 106 ? -5.732 4.938 11.040 1.00 93.94 106 LEU A O 1
ATOM 882 N N . THR A 1 107 ? -5.248 5.793 13.064 1.00 95.25 107 THR A N 1
ATOM 883 C CA . THR A 1 107 ? -4.640 4.569 13.617 1.00 95.25 107 THR A CA 1
ATOM 884 C C . THR A 1 107 ? -5.592 3.369 13.520 1.00 95.25 107 THR A C 1
ATOM 886 O O . THR A 1 107 ? -5.211 2.289 13.070 1.00 95.25 107 THR A O 1
ATOM 889 N N . VAL A 1 108 ? -6.862 3.568 13.875 1.00 95.00 108 VAL A N 1
ATOM 890 C CA . VAL A 1 108 ? -7.887 2.520 13.796 1.00 95.00 108 VAL A CA 1
ATOM 891 C C . VAL A 1 108 ? -8.243 2.188 12.350 1.00 95.00 108 VAL A C 1
ATOM 893 O O . VAL A 1 108 ? -8.388 1.010 12.023 1.00 95.00 108 VAL A O 1
ATOM 896 N N . LEU A 1 109 ? -8.339 3.187 11.466 1.00 95.31 109 LEU A N 1
ATOM 897 C CA . LEU A 1 109 ? -8.659 2.972 10.050 1.00 95.31 109 LEU A CA 1
ATOM 898 C C . LEU A 1 109 ? -7.618 2.123 9.320 1.00 95.31 109 LEU A C 1
ATOM 900 O O . LEU A 1 109 ? -7.995 1.350 8.440 1.00 95.31 109 LEU A O 1
ATOM 904 N N . ILE A 1 110 ? -6.342 2.188 9.705 1.00 97.00 110 ILE A N 1
ATOM 905 C CA . ILE A 1 110 ? -5.311 1.310 9.129 1.00 97.00 110 ILE A CA 1
ATOM 906 C C . ILE A 1 110 ? -5.310 -0.103 9.737 1.00 97.00 110 ILE A C 1
ATOM 908 O O . ILE A 1 110 ? -4.631 -0.987 9.222 1.00 97.00 110 ILE A O 1
ATOM 912 N N . GLY A 1 111 ? -6.102 -0.347 10.787 1.00 96.56 111 GLY A N 1
ATOM 913 C CA . GLY A 1 111 ? -6.265 -1.659 11.418 1.00 96.56 111 GLY A CA 1
ATOM 914 C C . GLY A 1 111 ? -5.438 -1.880 12.688 1.00 96.56 111 GLY A C 1
ATOM 915 O O . GLY A 1 111 ? -5.270 -3.035 13.085 1.00 96.56 111 GLY A O 1
ATOM 916 N N . CYS A 1 112 ? -4.936 -0.815 13.323 1.00 96.38 112 CYS A N 1
ATOM 917 C CA . CYS A 1 112 ? -4.253 -0.866 14.622 1.00 96.38 112 CYS A CA 1
ATOM 918 C C . CYS A 1 112 ? -5.231 -0.491 15.747 1.00 96.38 112 CYS A C 1
ATOM 920 O O . CYS A 1 112 ? -5.990 0.470 15.620 1.00 96.38 112 CYS A O 1
ATOM 922 N N . ALA A 1 113 ? -5.235 -1.221 16.867 1.00 92.88 113 ALA A N 1
ATOM 923 C CA . ALA A 1 113 ? -6.158 -0.912 17.965 1.00 92.88 113 ALA A CA 1
ATOM 924 C C . ALA A 1 113 ? -5.694 0.284 18.815 1.00 92.88 113 ALA A C 1
ATOM 926 O O . ALA A 1 113 ? -6.504 0.914 19.502 1.00 92.88 113 ALA A O 1
ATOM 927 N N . SER A 1 114 ? -4.397 0.592 18.768 1.00 91.94 114 SER A N 1
ATOM 928 C CA . SER A 1 114 ? -3.742 1.644 19.541 1.00 91.94 114 SER A CA 1
ATOM 929 C C . SER A 1 114 ? -2.538 2.220 18.786 1.00 91.94 114 SER A C 1
ATOM 931 O O . SER A 1 114 ? -2.033 1.609 17.843 1.00 91.94 114 SER A O 1
ATOM 933 N N . THR A 1 115 ? -2.059 3.400 19.190 1.00 91.50 115 THR A N 1
ATOM 934 C CA . THR A 1 115 ? -0.905 4.053 18.541 1.00 91.50 115 THR A CA 1
ATOM 935 C C . THR A 1 115 ? 0.412 3.320 18.811 1.00 91.50 115 THR A C 1
ATOM 937 O O . THR A 1 115 ? 1.378 3.491 18.075 1.00 91.50 115 THR A O 1
ATOM 940 N N . GLN A 1 116 ? 0.453 2.466 19.836 1.00 93.00 116 GLN A N 1
ATOM 941 C CA . GLN A 1 116 ? 1.597 1.617 20.172 1.00 93.00 116 GLN A CA 1
ATOM 942 C C . GLN A 1 116 ? 1.753 0.427 19.212 1.00 93.00 116 GLN A C 1
ATOM 944 O O . GLN A 1 116 ? 2.826 -0.164 19.142 1.00 93.00 116 GLN A O 1
ATOM 949 N N . GLU A 1 117 ? 0.699 0.081 18.469 1.00 94.50 117 GLU A N 1
ATOM 950 C CA . GLU A 1 117 ? 0.693 -0.993 17.466 1.00 94.50 117 GLU A CA 1
ATOM 951 C C . GLU A 1 117 ? 1.014 -0.487 16.052 1.00 94.50 117 GLU A C 1
ATOM 953 O O . GLU A 1 117 ? 0.881 -1.238 15.082 1.00 94.50 117 GLU A O 1
ATOM 958 N N . LEU A 1 118 ? 1.381 0.790 15.903 1.00 96.75 118 LEU A N 1
ATOM 959 C CA . LEU A 1 118 ? 1.727 1.345 14.601 1.00 96.75 118 LEU A CA 1
ATOM 960 C C . LEU A 1 118 ? 2.970 0.635 14.033 1.00 96.75 118 LEU A C 1
ATOM 962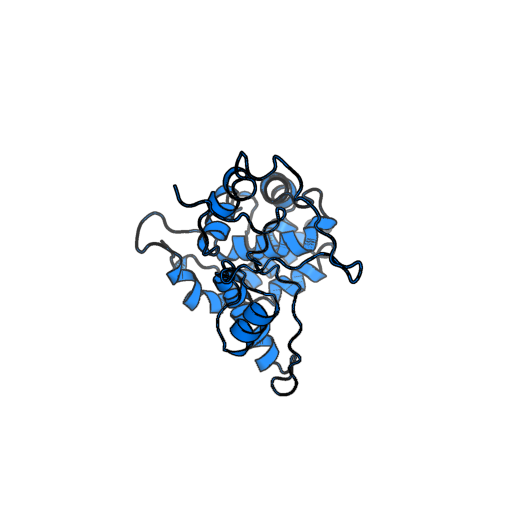 O O . LEU A 1 118 ? 3.961 0.463 14.750 1.00 96.75 118 LEU A O 1
ATOM 966 N N . PRO A 1 119 ? 2.952 0.230 12.747 1.00 96.44 119 PRO A N 1
ATOM 967 C CA . PRO A 1 119 ? 4.139 -0.315 12.106 1.00 96.44 119 PRO A CA 1
ATOM 968 C C . PRO A 1 119 ? 5.246 0.746 12.086 1.00 96.44 119 PRO A C 1
ATOM 970 O O . PRO A 1 119 ? 4.950 1.900 11.776 1.00 96.44 119 PRO A O 1
ATOM 973 N N . PRO A 1 120 ? 6.511 0.387 12.356 1.00 95.25 120 PRO A N 1
ATOM 974 C CA . PRO A 1 120 ? 7.597 1.355 12.328 1.00 95.25 120 PRO A CA 1
ATOM 975 C C . PRO A 1 120 ? 7.901 1.788 10.890 1.00 95.25 120 PRO A C 1
ATOM 977 O O . PRO A 1 120 ? 7.817 0.979 9.962 1.00 95.25 120 PRO A O 1
ATOM 980 N N . LEU A 1 121 ? 8.365 3.028 10.710 1.00 96.12 121 LEU A N 1
ATOM 981 C CA . LEU A 1 121 ? 8.741 3.589 9.402 1.00 96.12 121 LEU A CA 1
ATOM 982 C C . LEU A 1 121 ? 9.602 2.656 8.527 1.00 96.12 121 LEU A C 1
ATOM 984 O O . LEU A 1 121 ? 9.375 2.552 7.324 1.00 96.12 121 LEU A O 1
ATOM 988 N N . GLY A 1 122 ? 10.577 1.954 9.117 1.00 95.56 122 GLY A N 1
ATOM 989 C CA . GLY A 1 122 ? 11.433 1.013 8.381 1.00 95.56 122 GLY A CA 1
ATOM 990 C C . GLY A 1 122 ? 10.641 -0.100 7.688 1.00 95.56 122 GLY A C 1
ATOM 991 O O . GLY A 1 122 ? 10.929 -0.435 6.545 1.00 95.56 122 GLY A O 1
ATOM 992 N N . SER A 1 123 ? 9.575 -0.597 8.322 1.00 95.69 123 SER A N 1
ATOM 993 C CA . SER A 1 123 ? 8.725 -1.642 7.746 1.00 95.69 123 SER A CA 1
ATOM 994 C C . SER A 1 123 ? 7.925 -1.170 6.534 1.00 95.69 123 SER A C 1
ATOM 996 O O . SER A 1 123 ? 7.618 -1.993 5.677 1.00 95.69 123 SER A O 1
ATOM 998 N N . TYR A 1 124 ? 7.617 0.126 6.419 1.00 96.94 124 TYR A N 1
ATOM 999 C CA . TYR A 1 124 ? 7.004 0.671 5.204 1.00 96.94 124 TYR A CA 1
ATOM 1000 C C . TYR A 1 124 ? 7.975 0.629 4.028 1.00 96.94 124 TYR A C 1
ATOM 1002 O O . TYR A 1 124 ? 7.603 0.193 2.942 1.00 96.94 124 TYR A O 1
ATOM 1010 N N . TYR A 1 125 ? 9.222 1.054 4.245 1.00 94.56 125 TYR A N 1
ATOM 1011 C CA . TYR A 1 125 ? 10.246 0.995 3.204 1.00 94.56 125 TYR A CA 1
ATOM 1012 C C . TYR A 1 125 ? 10.563 -0.447 2.817 1.00 94.56 125 TYR A C 1
ATOM 1014 O O . TYR A 1 125 ? 10.596 -0.737 1.628 1.00 94.56 125 TYR A O 1
ATOM 1022 N N . ASP A 1 126 ? 10.683 -1.357 3.787 1.00 93.62 126 ASP A N 1
ATOM 1023 C CA . ASP A 1 126 ? 10.854 -2.787 3.510 1.00 93.62 126 ASP A CA 1
ATOM 1024 C C . ASP A 1 126 ? 9.667 -3.370 2.731 1.00 93.62 126 ASP A C 1
ATOM 1026 O O . ASP A 1 126 ? 9.854 -4.245 1.891 1.00 93.62 126 ASP A O 1
ATOM 1030 N N . PHE A 1 127 ? 8.436 -2.927 3.013 1.00 95.00 127 PHE A N 1
ATOM 1031 C CA . PHE A 1 127 ? 7.250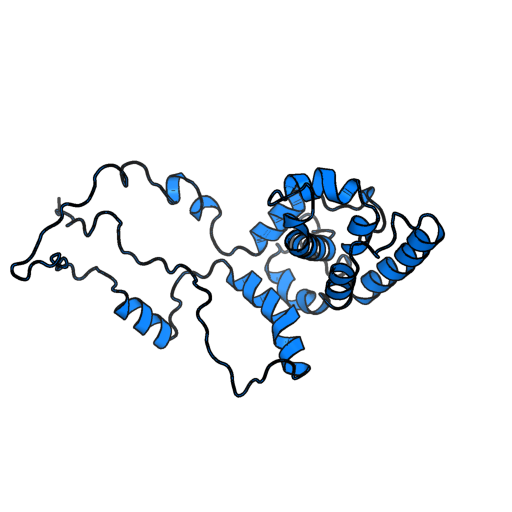 -3.358 2.272 1.00 95.00 127 PHE A CA 1
ATOM 1032 C C . PHE A 1 127 ? 7.305 -2.873 0.821 1.00 95.00 127 PHE A C 1
ATOM 1034 O O . PHE A 1 127 ? 7.129 -3.677 -0.084 1.00 95.00 127 PHE A O 1
ATOM 1041 N N . MET A 1 128 ? 7.586 -1.588 0.588 1.00 93.00 128 MET A N 1
ATOM 1042 C CA . MET A 1 128 ? 7.676 -1.025 -0.767 1.00 93.00 128 MET A CA 1
ATOM 1043 C C . MET A 1 128 ? 8.804 -1.668 -1.584 1.00 93.00 128 MET A C 1
ATOM 1045 O O . MET A 1 128 ? 8.589 -2.030 -2.736 1.00 93.00 128 MET A O 1
ATOM 1049 N N . ASP A 1 129 ? 9.972 -1.862 -0.971 1.00 91.50 129 ASP A N 1
ATOM 1050 C CA . ASP A 1 129 ? 11.158 -2.451 -1.604 1.00 91.50 129 ASP A CA 1
ATOM 1051 C C . ASP A 1 129 ? 10.890 -3.887 -2.091 1.00 91.50 129 ASP A C 1
ATOM 1053 O O . ASP A 1 129 ? 11.283 -4.252 -3.192 1.00 91.50 129 ASP A O 1
ATOM 1057 N N . ARG A 1 130 ? 10.111 -4.679 -1.337 1.00 92.94 130 ARG A N 1
ATOM 1058 C CA . ARG A 1 130 ? 9.735 -6.055 -1.722 1.00 92.94 130 ARG A CA 1
ATOM 1059 C C . ARG A 1 130 ? 8.928 -6.150 -3.011 1.00 92.94 130 ARG A C 1
ATOM 1061 O O . ARG A 1 130 ? 9.012 -7.172 -3.686 1.00 92.94 130 ARG A O 1
ATOM 1068 N N . PHE A 1 131 ? 8.109 -5.146 -3.310 1.00 93.81 131 PHE A N 1
ATOM 1069 C CA . PHE A 1 131 ? 7.229 -5.153 -4.484 1.00 93.81 131 PHE A CA 1
ATOM 1070 C C . PHE A 1 131 ? 7.779 -4.325 -5.642 1.00 93.81 131 PHE A C 1
ATOM 1072 O O . PHE A 1 131 ? 7.113 -4.207 -6.669 1.00 93.81 131 PHE A O 1
ATOM 1079 N N . TRP A 1 132 ? 8.977 -3.767 -5.490 1.00 92.00 132 TRP A N 1
ATOM 1080 C CA . TRP A 1 132 ? 9.673 -3.072 -6.555 1.00 92.00 132 TRP A CA 1
ATOM 1081 C C . TRP A 1 132 ? 10.692 -4.011 -7.200 1.00 92.00 132 TRP A C 1
ATOM 1083 O O . TRP A 1 132 ? 11.672 -4.402 -6.574 1.00 92.00 132 TRP A O 1
ATOM 1093 N N . LEU A 1 133 ? 10.461 -4.401 -8.453 1.00 90.31 133 LEU A N 1
ATOM 1094 C CA . LEU A 1 133 ? 11.236 -5.450 -9.130 1.00 90.31 133 LEU A CA 1
ATOM 1095 C C . LEU A 1 133 ? 12.533 -4.952 -9.784 1.00 90.31 133 LEU A C 1
ATOM 1097 O O . LEU A 1 133 ? 13.184 -5.707 -10.500 1.00 90.31 133 LEU A O 1
ATOM 1101 N N . ALA A 1 134 ? 12.925 -3.701 -9.536 1.00 85.94 134 ALA A N 1
ATOM 1102 C CA . ALA A 1 134 ? 14.199 -3.153 -9.990 1.00 85.94 134 ALA A CA 1
ATOM 1103 C C . ALA A 1 134 ? 15.187 -2.955 -8.832 1.00 85.94 134 ALA A C 1
ATOM 1105 O O . ALA A 1 134 ? 14.774 -2.679 -7.702 1.00 85.94 134 ALA A O 1
ATOM 1106 N N . PRO A 1 135 ? 16.503 -3.001 -9.114 1.00 83.19 135 PRO A N 1
ATOM 1107 C CA . PRO A 1 135 ? 17.520 -2.606 -8.153 1.00 83.19 135 PRO A CA 1
ATOM 1108 C C . PRO A 1 135 ? 17.282 -1.186 -7.635 1.00 83.19 135 PRO A C 1
ATOM 1110 O O . PRO A 1 135 ? 16.956 -0.267 -8.389 1.00 83.19 135 PRO A O 1
ATOM 1113 N N . ARG A 1 136 ? 17.531 -0.973 -6.342 1.00 73.19 136 ARG A N 1
ATOM 1114 C CA . ARG A 1 136 ? 17.415 0.353 -5.717 1.00 73.19 136 ARG A CA 1
ATOM 1115 C C . ARG A 1 136 ? 18.319 1.397 -6.390 1.00 73.19 136 ARG A C 1
ATOM 1117 O O . ARG A 1 136 ? 17.947 2.565 -6.507 1.00 73.19 136 ARG A O 1
ATOM 1124 N N . ASP A 1 137 ? 19.482 0.968 -6.875 1.00 76.62 137 ASP A N 1
ATOM 1125 C CA . ASP A 1 137 ? 20.479 1.844 -7.494 1.00 76.62 137 ASP A CA 1
ATOM 1126 C C . ASP A 1 137 ? 20.035 2.421 -8.841 1.00 76.62 137 ASP A C 1
ATOM 1128 O O . ASP A 1 137 ? 20.565 3.457 -9.253 1.00 76.62 137 ASP A O 1
ATOM 1132 N N . SER A 1 138 ? 19.022 1.828 -9.484 1.00 71.19 138 SER A N 1
ATOM 1133 C CA . SER A 1 138 ? 18.453 2.317 -10.746 1.00 71.19 138 SER A CA 1
ATOM 1134 C C . SER A 1 138 ? 17.849 3.723 -10.630 1.00 71.19 138 SER A C 1
ATOM 1136 O O . SER A 1 138 ? 17.704 4.412 -11.634 1.00 71.19 138 SER A O 1
ATOM 1138 N N . TYR A 1 139 ? 17.548 4.186 -9.412 1.00 67.31 139 TYR A N 1
ATOM 1139 C CA . TYR A 1 139 ? 17.056 5.544 -9.139 1.00 67.31 139 TYR A CA 1
ATOM 1140 C C . TYR A 1 139 ? 18.100 6.440 -8.466 1.00 67.31 139 TYR A C 1
ATOM 1142 O O . TYR A 1 139 ? 17.810 7.581 -8.096 1.00 67.31 139 TYR A O 1
ATOM 1150 N N . SER A 1 140 ? 19.329 5.949 -8.290 1.00 74.75 140 SER A N 1
ATOM 1151 C CA . SER A 1 140 ? 20.407 6.766 -7.741 1.00 74.75 140 SER A CA 1
ATOM 1152 C C . SER A 1 140 ? 20.709 7.939 -8.677 1.00 74.75 140 SER A C 1
ATOM 1154 O O . SER A 1 140 ? 20.662 7.813 -9.903 1.00 74.75 140 SER A O 1
ATOM 1156 N N . ARG A 1 141 ? 21.074 9.097 -8.110 1.00 72.62 141 ARG A N 1
ATOM 1157 C CA . ARG A 1 141 ? 21.469 10.269 -8.911 1.00 72.62 141 ARG A CA 1
ATOM 1158 C C . ARG A 1 141 ? 22.592 9.918 -9.889 1.00 72.62 141 ARG A C 1
ATOM 1160 O O . ARG A 1 141 ? 22.571 10.404 -11.007 1.00 72.62 141 ARG A O 1
ATOM 1167 N N . SER A 1 142 ? 23.550 9.091 -9.483 1.00 75.56 142 SER A N 1
AT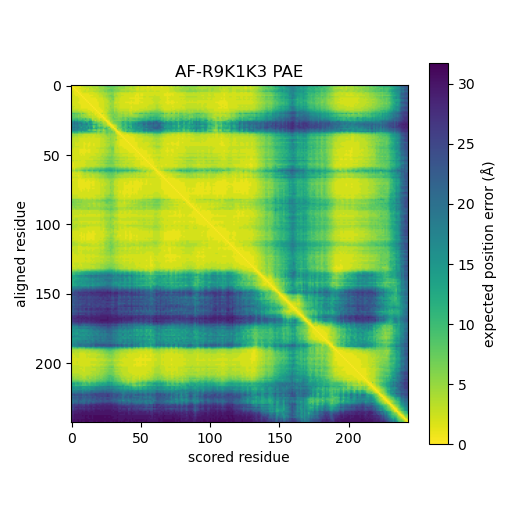OM 1168 C CA . SER A 1 142 ? 24.659 8.646 -10.332 1.00 75.56 142 SER A CA 1
ATOM 1169 C C . SER A 1 142 ? 24.221 7.752 -11.489 1.00 75.56 142 SER A C 1
ATOM 1171 O O . SER A 1 142 ? 24.859 7.787 -12.536 1.00 75.56 142 SER A O 1
ATOM 1173 N N . PHE A 1 143 ? 23.155 6.966 -11.320 1.00 74.44 143 PHE A N 1
ATOM 1174 C CA . PHE A 1 143 ? 22.604 6.131 -12.386 1.00 74.44 143 PHE A CA 1
ATOM 1175 C C . PHE A 1 143 ? 21.729 6.949 -13.344 1.00 74.44 143 PHE A C 1
ATOM 1177 O O . PHE A 1 143 ? 21.898 6.860 -14.557 1.00 74.44 143 PHE A O 1
ATOM 1184 N N . LEU A 1 144 ? 20.846 7.799 -12.802 1.00 70.62 144 LEU A N 1
ATOM 1185 C CA . LEU A 1 144 ? 19.949 8.659 -13.585 1.00 70.62 144 LEU A CA 1
ATOM 1186 C C . LEU A 1 144 ? 20.687 9.808 -14.286 1.00 70.62 144 LEU A C 1
ATOM 1188 O O . LEU A 1 144 ? 20.327 10.204 -15.391 1.00 70.62 144 LEU A O 1
ATOM 1192 N N . LEU A 1 145 ? 21.722 10.352 -13.644 1.00 73.56 145 LEU A N 1
ATOM 1193 C CA . LEU A 1 145 ? 22.533 11.470 -14.128 1.00 73.56 145 LEU A CA 1
ATOM 1194 C C . LEU A 1 145 ? 24.030 11.126 -14.004 1.00 73.56 145 LEU A C 1
ATOM 1196 O O . LEU A 1 145 ? 24.725 11.698 -13.155 1.00 73.56 145 LEU A O 1
ATOM 1200 N N . PRO A 1 146 ? 24.555 10.196 -14.825 1.00 71.00 146 PRO A N 1
ATOM 1201 C CA . PRO A 1 146 ? 25.964 9.833 -14.778 1.00 71.00 146 PRO A CA 1
ATOM 1202 C C . PRO A 1 146 ? 26.860 11.040 -15.054 1.00 71.00 146 PRO A C 1
ATOM 1204 O O . PRO A 1 146 ? 26.590 11.852 -15.947 1.00 71.00 146 PRO A O 1
ATOM 1207 N N . SER A 1 147 ? 27.952 11.147 -14.294 1.00 69.69 147 SER A N 1
ATOM 1208 C CA . SER A 1 147 ? 28.942 12.205 -14.497 1.00 69.69 147 SER A CA 1
ATOM 1209 C C . SER A 1 147 ? 29.475 12.172 -15.933 1.00 69.69 147 SER A C 1
ATOM 1211 O O . SER A 1 147 ? 29.684 11.102 -16.501 1.00 69.69 147 SER A O 1
ATOM 1213 N N . GLY A 1 148 ? 29.657 13.344 -16.542 1.00 69.31 148 GLY A N 1
ATOM 1214 C CA . GLY A 1 148 ? 30.137 13.475 -17.921 1.00 69.31 148 GLY A CA 1
ATOM 1215 C C . GLY A 1 148 ? 29.070 13.314 -19.007 1.00 69.31 148 GLY A C 1
ATOM 1216 O O . GLY A 1 148 ? 29.286 13.812 -20.109 1.00 69.31 148 GLY A O 1
ATOM 1217 N N . LYS A 1 149 ? 27.895 12.732 -18.713 1.00 58.38 149 LYS A N 1
ATOM 1218 C CA . LYS A 1 149 ? 26.818 12.650 -19.713 1.00 58.38 149 LYS A CA 1
ATOM 1219 C C . LYS A 1 149 ? 26.201 14.021 -19.990 1.00 58.38 149 LYS A C 1
ATOM 1221 O O . LYS A 1 149 ? 26.049 14.362 -21.146 1.00 58.38 149 LYS A O 1
ATOM 1226 N N . ASN A 1 150 ? 26.027 14.892 -18.993 1.00 59.69 150 ASN A N 1
ATOM 1227 C CA . ASN A 1 150 ? 25.343 16.188 -19.158 1.00 59.69 150 ASN A CA 1
ATOM 1228 C C . ASN A 1 150 ? 26.227 17.399 -19.508 1.00 59.69 150 ASN A C 1
ATOM 1230 O O . ASN A 1 150 ? 25.830 18.538 -19.266 1.00 59.69 150 ASN A O 1
ATOM 1234 N N . GLY A 1 151 ? 27.421 17.178 -20.068 1.00 59.81 151 GLY A N 1
ATOM 1235 C CA . GLY A 1 151 ? 28.427 18.235 -20.233 1.00 59.81 151 GLY A CA 1
ATOM 1236 C C . GLY A 1 151 ? 28.239 19.171 -21.434 1.00 59.81 151 GLY A C 1
ATOM 1237 O O . GLY A 1 151 ? 28.651 20.329 -21.363 1.00 59.81 151 GLY A O 1
ATOM 1238 N N . ARG A 1 152 ? 27.643 18.713 -22.548 1.00 64.50 152 ARG A N 1
ATOM 1239 C CA . ARG A 1 152 ? 27.559 19.516 -23.784 1.00 64.50 152 ARG A CA 1
ATOM 1240 C C . ARG A 1 152 ? 26.284 19.238 -24.572 1.00 64.50 152 ARG A C 1
ATOM 1242 O O . ARG A 1 152 ? 25.914 18.091 -24.770 1.00 64.50 152 ARG A O 1
ATOM 1249 N N . LYS A 1 153 ? 25.628 20.295 -25.054 1.00 64.19 153 LYS A N 1
ATOM 1250 C CA . LYS A 1 153 ? 24.456 20.184 -25.933 1.00 64.19 153 LYS A CA 1
ATOM 1251 C C . LYS A 1 153 ? 24.850 19.542 -27.279 1.00 64.19 153 LYS A C 1
ATOM 1253 O O . LYS A 1 153 ? 25.901 19.924 -27.805 1.00 64.19 153 LYS A O 1
ATOM 1258 N N . PRO A 1 154 ? 24.027 18.643 -27.855 1.00 65.88 154 PRO A N 1
ATOM 1259 C CA . PRO A 1 154 ? 24.240 18.129 -29.207 1.00 65.88 154 PRO A CA 1
ATOM 1260 C C . PRO A 1 154 ? 24.426 19.244 -30.231 1.00 65.88 154 PRO A C 1
ATOM 1262 O O . PRO A 1 154 ? 23.781 20.298 -30.138 1.00 65.88 154 PRO A O 1
ATOM 1265 N N . LYS A 1 155 ? 25.254 18.988 -31.249 1.00 67.88 155 LYS A N 1
ATOM 1266 C CA . LYS A 1 155 ? 25.272 19.821 -32.454 1.00 67.88 155 LYS A CA 1
ATOM 1267 C C . LYS A 1 155 ? 23.967 19.603 -33.222 1.00 67.88 155 LYS A C 1
ATOM 1269 O O . LYS A 1 155 ? 23.513 18.477 -33.368 1.00 67.88 155 LYS A O 1
ATOM 1274 N N . LYS A 1 156 ? 23.361 20.695 -33.684 1.00 71.00 156 LYS A N 1
ATOM 1275 C CA . LYS A 1 156 ? 22.183 20.659 -34.555 1.00 71.00 156 LYS A CA 1
ATOM 1276 C C . LYS A 1 156 ? 22.659 20.730 -35.998 1.00 71.00 156 LYS A C 1
ATOM 1278 O O . LYS A 1 156 ? 23.191 21.765 -36.391 1.00 71.00 156 LYS A O 1
ATOM 1283 N N . GLU A 1 157 ? 22.465 19.662 -36.756 1.00 76.00 157 GLU A N 1
ATOM 1284 C CA . GLU A 1 157 ? 22.713 19.651 -38.198 1.00 76.00 157 GLU A CA 1
ATOM 1285 C C . GLU A 1 157 ? 21.375 19.820 -38.918 1.00 76.00 157 GLU A C 1
ATOM 1287 O O . GLU A 1 157 ? 20.416 19.104 -38.633 1.00 76.00 157 GLU A O 1
ATOM 1292 N N . ILE A 1 158 ? 21.283 20.838 -39.776 1.00 76.75 158 ILE A N 1
ATOM 1293 C CA . ILE A 1 158 ? 20.059 21.190 -40.501 1.00 76.75 158 ILE A CA 1
ATOM 1294 C C . ILE A 1 158 ? 20.223 20.722 -41.945 1.00 76.75 158 ILE A C 1
ATOM 1296 O O . ILE A 1 158 ? 21.202 21.071 -42.603 1.00 76.75 158 ILE A O 1
ATOM 1300 N N . GLY A 1 159 ? 19.271 19.919 -42.407 1.00 77.69 159 GLY A N 1
ATOM 1301 C CA . GLY A 1 159 ? 19.209 19.377 -43.752 1.00 77.69 159 GLY A CA 1
ATOM 1302 C C . GLY A 1 159 ? 18.815 20.434 -44.774 1.00 77.69 159 GLY A C 1
ATOM 1303 O O . GLY A 1 159 ? 18.373 21.536 -44.444 1.00 77.69 159 GLY A O 1
ATOM 1304 N N . ALA A 1 160 ? 18.952 20.081 -46.050 1.00 78.25 160 ALA A N 1
ATOM 1305 C CA . ALA A 1 160 ? 18.595 20.963 -47.160 1.00 78.25 160 ALA A CA 1
ATOM 1306 C C . ALA A 1 160 ? 17.099 21.345 -47.179 1.00 78.25 160 ALA A C 1
ATOM 1308 O O . ALA A 1 160 ? 16.731 22.362 -47.760 1.00 78.25 160 ALA A O 1
ATOM 1309 N N . ASP A 1 161 ? 16.244 20.559 -46.521 1.00 82.56 161 ASP A N 1
ATOM 1310 C CA . ASP A 1 161 ? 14.810 20.805 -46.347 1.00 82.56 161 ASP A CA 1
ATOM 1311 C C . ASP A 1 161 ? 14.482 21.721 -45.148 1.00 82.56 161 ASP A C 1
ATOM 1313 O O . ASP A 1 161 ? 13.311 21.954 -44.840 1.00 82.56 161 ASP A O 1
ATOM 1317 N N . GLY A 1 162 ? 15.505 22.239 -44.457 1.00 78.44 162 GLY A N 1
ATOM 1318 C CA . GLY A 1 162 ? 15.356 23.097 -43.283 1.00 78.44 162 GLY A CA 1
ATOM 1319 C C . GLY A 1 162 ? 14.974 22.351 -42.002 1.00 78.44 162 GLY A C 1
ATOM 1320 O O . GLY A 1 162 ? 14.725 22.999 -40.980 1.00 78.44 162 GLY A O 1
ATOM 1321 N N . LYS A 1 163 ? 14.928 21.013 -42.024 1.00 74.94 163 LYS A N 1
ATOM 1322 C CA . LYS A 1 163 ? 14.661 20.181 -40.842 1.00 74.94 163 LYS A CA 1
ATOM 1323 C C . LYS A 1 163 ? 15.962 19.686 -40.219 1.00 74.94 163 LYS A C 1
ATOM 1325 O O . LYS A 1 163 ? 17.027 19.783 -40.815 1.00 74.94 163 LYS A O 1
ATOM 1330 N N . LEU A 1 164 ? 15.894 19.192 -38.984 1.00 71.62 164 LEU A N 1
ATOM 1331 C CA . LEU A 1 164 ? 17.038 18.508 -38.379 1.00 71.62 164 LEU A CA 1
ATOM 1332 C C . LEU A 1 164 ? 17.314 17.220 -39.157 1.00 71.62 164 LEU A C 1
ATOM 1334 O O . LEU A 1 164 ? 16.379 16.493 -39.484 1.00 71.62 164 LEU A O 1
ATOM 1338 N N . ILE A 1 165 ? 18.585 16.960 -39.452 1.00 69.81 165 ILE A N 1
ATOM 1339 C CA . ILE A 1 165 ? 19.000 15.690 -40.045 1.00 69.81 165 ILE A CA 1
ATOM 1340 C C . ILE A 1 165 ? 18.843 14.609 -38.975 1.00 69.81 165 ILE A C 1
ATOM 1342 O O . ILE A 1 165 ? 19.417 14.721 -37.889 1.00 69.81 165 ILE A O 1
ATOM 1346 N N . GLU A 1 166 ? 18.062 13.577 -39.288 1.00 61.16 166 GLU A N 1
ATOM 1347 C CA . GLU A 1 166 ? 18.004 12.358 -38.484 1.00 61.16 166 GLU A CA 1
ATOM 1348 C C . GLU A 1 166 ? 19.328 11.595 -38.659 1.00 61.16 166 GLU A C 1
ATOM 1350 O O . GLU A 1 166 ? 19.749 11.368 -39.797 1.00 61.16 166 GLU A O 1
ATOM 1355 N N . PRO A 1 167 ? 20.030 11.220 -37.579 1.00 58.09 167 PRO A N 1
ATOM 1356 C CA . PRO A 1 167 ? 21.291 10.497 -37.702 1.00 58.09 167 PRO A CA 1
ATOM 1357 C C . PRO A 1 167 ? 21.095 9.110 -38.335 1.00 58.09 167 PRO A C 1
ATOM 1359 O O . PRO A 1 167 ? 20.261 8.331 -37.883 1.00 58.09 167 PRO A O 1
ATOM 1362 N N . GLU A 1 168 ? 21.904 8.771 -39.341 1.00 55.28 168 GLU A N 1
ATOM 1363 C CA . GLU A 1 168 ? 21.976 7.422 -39.924 1.00 55.28 168 GLU A CA 1
ATOM 1364 C C . GLU A 1 168 ? 22.772 6.482 -38.998 1.00 55.28 168 GLU A C 1
ATOM 1366 O O . GLU A 1 168 ? 23.939 6.180 -39.250 1.00 55.28 168 GLU A O 1
ATOM 1371 N N . ASP A 1 169 ? 22.177 6.055 -37.882 1.00 54.94 169 ASP A N 1
ATOM 1372 C CA . ASP A 1 169 ? 22.756 5.031 -37.004 1.00 54.94 169 ASP A CA 1
ATOM 1373 C C . ASP A 1 169 ? 21.806 3.819 -36.895 1.00 54.94 169 ASP A C 1
ATOM 1375 O O . ASP A 1 169 ? 20.689 3.961 -36.380 1.00 54.94 169 ASP A O 1
ATOM 1379 N N . PRO A 1 170 ? 22.221 2.619 -37.353 1.00 49.53 170 PRO A N 1
ATOM 1380 C CA . PRO A 1 170 ? 21.411 1.399 -37.295 1.00 49.53 170 PRO A CA 1
ATOM 1381 C C . PRO A 1 170 ? 21.147 0.887 -35.868 1.00 49.53 170 PRO A C 1
ATOM 1383 O O . PRO A 1 170 ? 20.370 -0.050 -35.697 1.00 49.53 170 PRO A O 1
ATOM 1386 N N . SER A 1 171 ? 21.767 1.480 -34.841 1.00 50.03 171 SER A N 1
ATOM 1387 C CA . SER A 1 171 ? 21.518 1.159 -33.427 1.00 50.03 171 SER A CA 1
ATOM 1388 C C . SER A 1 171 ? 20.389 1.983 -32.783 1.00 50.03 171 SER A C 1
ATOM 1390 O O . SER A 1 171 ? 20.072 1.796 -31.604 1.00 50.03 171 SER A O 1
ATOM 1392 N N . SER A 1 172 ? 19.763 2.895 -33.536 1.00 55.12 172 SER A N 1
ATOM 1393 C CA . SER A 1 172 ? 18.686 3.752 -33.039 1.00 55.12 172 SER A CA 1
ATOM 1394 C C . SER A 1 172 ? 17.351 2.998 -32.955 1.00 55.12 172 SER A C 1
ATOM 1396 O O . SER A 1 172 ? 16.721 2.676 -33.955 1.00 55.12 172 SER A O 1
ATOM 1398 N N . ILE A 1 173 ? 16.893 2.716 -31.732 1.00 62.22 173 ILE A N 1
ATOM 1399 C CA . ILE A 1 173 ? 15.526 2.231 -31.503 1.00 62.22 173 ILE A CA 1
ATOM 1400 C C . ILE A 1 173 ? 14.581 3.420 -31.678 1.00 62.22 173 ILE A C 1
ATOM 1402 O O . ILE A 1 173 ? 14.592 4.356 -30.872 1.00 62.22 173 ILE A O 1
ATOM 1406 N N . THR A 1 174 ? 13.759 3.387 -32.722 1.00 68.56 174 THR A N 1
ATOM 1407 C CA . THR A 1 174 ? 12.784 4.445 -32.998 1.00 68.56 174 THR A CA 1
ATOM 1408 C C . THR A 1 174 ? 11.513 4.264 -32.163 1.00 68.56 174 THR A C 1
ATOM 1410 O O . THR A 1 174 ? 11.208 3.183 -31.656 1.00 68.56 174 THR A O 1
ATOM 1413 N N . THR A 1 175 ? 10.691 5.313 -32.063 1.00 65.88 175 THR A N 1
ATOM 1414 C CA . THR A 1 175 ? 9.340 5.210 -31.478 1.00 65.88 175 THR A CA 1
ATOM 1415 C C . THR A 1 175 ? 8.475 4.174 -32.196 1.00 65.88 175 THR A C 1
ATOM 1417 O O . THR A 1 175 ? 7.642 3.525 -31.563 1.00 65.88 175 THR A O 1
ATOM 1420 N N . ARG A 1 176 ? 8.697 3.974 -33.502 1.00 70.31 176 ARG A N 1
ATOM 1421 C CA . ARG A 1 176 ? 8.033 2.938 -34.297 1.00 70.31 176 ARG A CA 1
ATOM 1422 C C . ARG A 1 176 ? 8.460 1.536 -33.861 1.00 70.31 176 ARG A C 1
ATOM 1424 O O . ARG A 1 176 ? 7.604 0.665 -33.763 1.00 70.31 176 ARG A O 1
ATOM 1431 N N . ASP A 1 177 ? 9.735 1.327 -33.548 1.00 73.81 177 ASP A N 1
ATOM 1432 C CA . ASP A 1 177 ? 10.244 0.029 -33.081 1.00 73.81 177 ASP A CA 1
ATOM 1433 C C . ASP A 1 177 ? 9.726 -0.321 -31.685 1.00 73.81 177 ASP A C 1
ATOM 1435 O O . ASP A 1 177 ? 9.377 -1.475 -31.424 1.00 73.81 177 ASP A O 1
ATOM 1439 N N . ILE A 1 178 ? 9.599 0.681 -30.808 1.00 72.19 178 ILE A N 1
ATOM 1440 C CA . ILE A 1 178 ? 8.958 0.525 -29.493 1.00 72.19 178 ILE A CA 1
ATOM 1441 C C . ILE A 1 178 ? 7.477 0.169 -29.673 1.00 72.19 178 ILE A C 1
ATOM 1443 O O . ILE A 1 178 ? 7.006 -0.790 -29.068 1.00 72.19 178 ILE A O 1
ATOM 1447 N N . ALA A 1 179 ? 6.749 0.889 -30.535 1.00 73.44 179 ALA A N 1
ATOM 1448 C CA . ALA A 1 179 ? 5.338 0.614 -30.803 1.00 73.44 179 ALA A CA 1
ATOM 1449 C C . ALA A 1 179 ? 5.125 -0.790 -31.391 1.00 73.44 179 ALA A C 1
ATOM 1451 O O . ALA A 1 179 ? 4.265 -1.524 -30.913 1.00 73.44 179 ALA A O 1
ATOM 1452 N N . ASN A 1 180 ? 5.938 -1.194 -32.371 1.00 78.75 180 ASN A N 1
ATOM 1453 C CA . ASN A 1 180 ? 5.891 -2.542 -32.937 1.00 78.75 180 ASN A CA 1
ATOM 1454 C C . ASN A 1 180 ? 6.205 -3.599 -31.874 1.00 78.75 180 ASN A C 1
ATOM 1456 O O . ASN A 1 180 ? 5.478 -4.576 -31.766 1.00 78.75 180 ASN A O 1
ATOM 1460 N N . SER A 1 181 ? 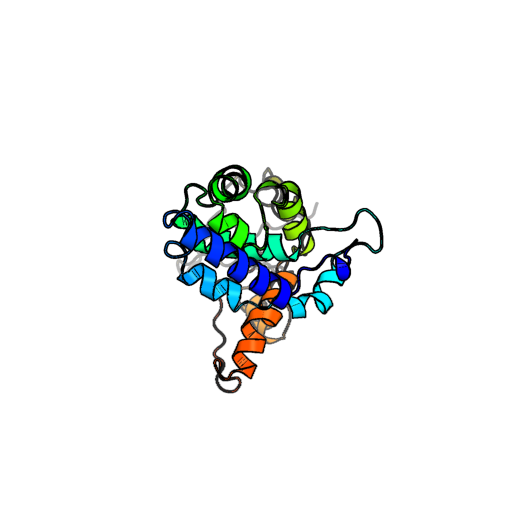7.221 -3.371 -31.034 1.00 75.94 181 SER A N 1
ATOM 1461 C CA . SER A 1 181 ? 7.558 -4.280 -29.932 1.00 75.94 181 SER A CA 1
ATOM 1462 C C . SER A 1 181 ? 6.380 -4.467 -28.974 1.00 75.94 181 SER A C 1
ATOM 1464 O O . SER A 1 181 ? 6.060 -5.601 -28.634 1.00 75.94 181 SER A O 1
ATOM 1466 N N . ILE A 1 182 ? 5.690 -3.384 -28.605 1.00 74.38 182 ILE A N 1
ATOM 1467 C CA . ILE A 1 182 ? 4.481 -3.440 -27.769 1.00 74.38 182 ILE A CA 1
ATOM 1468 C C . ILE A 1 182 ? 3.369 -4.238 -28.458 1.00 74.38 182 ILE A C 1
ATOM 1470 O O . ILE A 1 182 ? 2.763 -5.107 -27.832 1.00 74.38 182 ILE A O 1
ATOM 1474 N N . MET A 1 183 ? 3.109 -3.965 -29.740 1.00 76.56 183 MET A N 1
ATOM 1475 C CA . MET A 1 183 ? 2.082 -4.668 -30.521 1.00 76.56 183 MET A CA 1
ATOM 1476 C C . MET A 1 183 ? 2.405 -6.159 -30.707 1.00 76.56 183 MET A C 1
ATOM 1478 O O . MET A 1 183 ? 1.493 -6.981 -30.720 1.00 76.56 183 MET A O 1
ATOM 1482 N N . ASP A 1 184 ? 3.692 -6.509 -30.763 1.00 80.94 184 ASP A N 1
ATOM 1483 C CA . ASP A 1 184 ? 4.203 -7.885 -30.793 1.00 80.94 184 ASP A CA 1
ATOM 1484 C C . ASP A 1 184 ? 4.205 -8.554 -29.401 1.00 80.94 184 ASP A C 1
ATOM 1486 O O . ASP A 1 184 ? 4.678 -9.682 -29.244 1.00 80.94 184 ASP A O 1
ATOM 1490 N N . GLY A 1 185 ? 3.704 -7.869 -28.367 1.00 71.44 185 GLY A N 1
ATOM 1491 C CA . GLY A 1 185 ? 3.627 -8.375 -26.997 1.00 71.44 185 GLY A CA 1
ATOM 1492 C C . GLY A 1 185 ? 4.954 -8.348 -26.234 1.00 71.44 185 GLY A C 1
ATOM 1493 O O . GLY A 1 185 ? 5.051 -8.942 -25.157 1.00 71.44 185 GLY A O 1
ATOM 1494 N N . LYS A 1 186 ? 5.983 -7.671 -26.758 1.00 75.06 186 LYS A N 1
ATOM 1495 C CA . LYS A 1 186 ? 7.232 -7.432 -26.028 1.00 75.06 186 LYS A CA 1
ATOM 1496 C C . LYS A 1 186 ? 7.030 -6.280 -25.040 1.00 75.06 186 LYS A C 1
ATOM 1498 O O . LYS A 1 186 ? 6.448 -5.253 -25.399 1.00 75.06 186 LYS A O 1
ATOM 1503 N N . PRO A 1 187 ? 7.522 -6.416 -23.801 1.00 67.56 187 PRO A N 1
ATOM 1504 C CA . PRO A 1 187 ? 7.389 -5.359 -22.815 1.00 67.56 187 PRO A CA 1
ATOM 1505 C C . PRO A 1 187 ? 8.184 -4.124 -23.257 1.00 67.56 187 PRO A C 1
ATOM 1507 O O . PRO A 1 187 ? 9.328 -4.227 -23.696 1.00 67.56 187 PRO A O 1
ATOM 1510 N N . ALA A 1 188 ? 7.565 -2.948 -23.145 1.00 65.25 188 ALA A N 1
ATOM 1511 C CA . ALA A 1 188 ? 8.182 -1.676 -23.527 1.00 65.25 188 ALA A CA 1
ATOM 1512 C C . ALA A 1 188 ? 9.311 -1.234 -22.576 1.00 65.25 188 ALA A C 1
ATOM 1514 O O . ALA A 1 188 ? 10.087 -0.334 -22.892 1.00 65.25 188 ALA A O 1
ATOM 1515 N N . SER A 1 189 ? 9.352 -1.827 -21.384 1.00 71.25 189 SER A N 1
ATOM 1516 C CA . SER A 1 189 ? 10.323 -1.591 -20.322 1.00 71.25 189 SER A CA 1
ATOM 1517 C C . SER A 1 189 ? 10.350 -2.800 -19.378 1.00 71.25 189 SER A C 1
ATOM 1519 O O . SER A 1 189 ? 9.483 -3.668 -19.443 1.00 71.25 189 SER A O 1
ATOM 1521 N N . GLU A 1 190 ? 11.311 -2.833 -18.457 1.00 74.25 190 GLU A N 1
ATOM 1522 C CA . GLU A 1 190 ? 11.460 -3.891 -17.443 1.00 74.25 190 GLU A CA 1
ATOM 1523 C C . GLU A 1 190 ? 10.264 -4.016 -16.463 1.00 74.25 190 GLU A C 1
ATOM 1525 O O . GLU A 1 190 ? 10.210 -4.973 -15.698 1.00 74.25 190 GLU A O 1
ATOM 1530 N N . ASN A 1 191 ? 9.302 -3.076 -16.475 1.00 80.88 191 ASN A N 1
ATOM 1531 C CA . ASN A 1 191 ? 8.104 -3.044 -15.616 1.00 80.88 191 ASN A CA 1
ATOM 1532 C C . ASN A 1 191 ? 8.397 -3.352 -14.125 1.00 80.88 191 ASN A C 1
ATOM 1534 O O . ASN A 1 191 ? 7.906 -4.349 -13.576 1.00 80.88 191 ASN A O 1
ATOM 1538 N N . PRO A 1 192 ? 9.208 -2.520 -13.441 1.00 86.69 192 PRO A N 1
ATOM 1539 C CA . PRO A 1 192 ? 9.534 -2.737 -12.032 1.00 86.69 192 PRO A CA 1
ATOM 1540 C C . PRO A 1 192 ? 8.307 -2.749 -11.109 1.00 86.69 192 PRO A C 1
ATOM 1542 O O . PRO A 1 192 ? 8.338 -3.357 -10.038 1.00 86.69 192 PRO A O 1
ATOM 1545 N N . GLU A 1 193 ? 7.217 -2.109 -11.519 1.00 87.62 193 GLU A N 1
ATOM 1546 C CA . GLU A 1 193 ? 5.952 -2.018 -10.802 1.00 87.62 193 GLU A CA 1
ATOM 1547 C C . GLU A 1 193 ? 5.006 -3.212 -11.031 1.00 87.62 193 GLU A C 1
ATOM 1549 O O . GLU A 1 193 ? 3.902 -3.223 -10.475 1.00 87.62 193 GLU A O 1
ATOM 1554 N N . ALA A 1 194 ? 5.405 -4.240 -11.794 1.00 90.00 194 ALA A N 1
ATOM 1555 C CA . ALA A 1 194 ? 4.527 -5.356 -12.168 1.00 90.00 194 ALA A CA 1
ATOM 1556 C C . ALA A 1 194 ? 3.857 -6.038 -10.961 1.00 90.00 194 ALA A C 1
ATOM 1558 O O . ALA A 1 194 ? 2.683 -6.420 -11.017 1.00 90.00 194 ALA A O 1
ATOM 1559 N N . ALA A 1 195 ? 4.572 -6.165 -9.836 1.00 94.31 195 ALA A N 1
ATOM 1560 C CA . ALA A 1 195 ? 4.006 -6.734 -8.615 1.00 94.31 195 ALA A CA 1
ATOM 1561 C C . ALA A 1 195 ? 2.899 -5.848 -8.016 1.00 94.31 195 ALA A C 1
ATOM 1563 O O . ALA A 1 195 ? 1.853 -6.354 -7.601 1.00 94.31 195 ALA A O 1
ATOM 1564 N N . LEU A 1 196 ? 3.084 -4.525 -8.027 1.00 93.44 196 LEU A N 1
ATOM 1565 C CA . LEU A 1 196 ? 2.082 -3.556 -7.577 1.00 93.44 196 LEU A CA 1
ATOM 1566 C C . LEU A 1 196 ? 0.862 -3.540 -8.509 1.00 93.44 196 LEU A C 1
ATOM 1568 O O . LEU A 1 196 ? -0.273 -3.568 -8.029 1.00 93.44 196 LEU A O 1
ATOM 1572 N N . GLN A 1 197 ? 1.077 -3.590 -9.828 1.00 92.38 197 GLN A N 1
ATOM 1573 C CA . GLN A 1 197 ? 0.002 -3.714 -10.824 1.00 92.38 197 GLN A CA 1
ATOM 1574 C C . GLN A 1 197 ? -0.815 -4.999 -10.608 1.00 92.38 197 GLN A C 1
ATOM 1576 O O . GLN A 1 197 ? -2.050 -4.993 -10.690 1.00 92.38 197 GLN A O 1
ATOM 1581 N N . LYS A 1 198 ? -0.149 -6.111 -10.268 1.00 95.38 198 LYS A N 1
ATOM 1582 C CA . LYS A 1 198 ? -0.824 -7.376 -9.959 1.00 95.38 198 LYS A CA 1
ATOM 1583 C C . LYS A 1 198 ? -1.619 -7.306 -8.656 1.00 95.38 198 LYS A C 1
ATOM 1585 O O . LYS A 1 198 ? -2.751 -7.791 -8.630 1.00 95.38 198 LYS A O 1
ATOM 1590 N N . ILE A 1 199 ? -1.079 -6.674 -7.610 1.00 96.19 199 ILE A N 1
ATOM 1591 C CA . ILE A 1 199 ? -1.810 -6.399 -6.361 1.00 96.19 199 ILE A CA 1
ATOM 1592 C C . ILE A 1 199 ? -3.072 -5.583 -6.663 1.00 96.19 199 ILE A C 1
ATOM 1594 O O . ILE A 1 199 ? -4.165 -5.988 -6.268 1.00 96.19 199 ILE A O 1
ATOM 1598 N N . PHE A 1 200 ? -2.949 -4.491 -7.421 1.00 94.00 200 PHE A N 1
ATOM 1599 C CA . PHE A 1 200 ? -4.092 -3.674 -7.835 1.00 94.00 200 PHE A CA 1
ATOM 1600 C C . PHE A 1 200 ? -5.134 -4.494 -8.609 1.00 94.00 200 PHE A C 1
ATOM 1602 O O . PHE A 1 200 ? -6.331 -4.421 -8.322 1.00 94.00 200 PHE A O 1
ATOM 1609 N N . SER A 1 201 ? -4.681 -5.353 -9.524 1.00 94.44 201 SER A N 1
ATOM 1610 C CA . SER A 1 201 ? -5.565 -6.233 -10.292 1.00 94.44 201 SER A CA 1
ATOM 1611 C C . SER A 1 201 ? -6.359 -7.190 -9.397 1.00 94.44 201 SER A C 1
ATOM 1613 O O . SER A 1 201 ? -7.567 -7.345 -9.571 1.00 94.44 201 SER A O 1
ATOM 1615 N N . ILE A 1 202 ? -5.694 -7.805 -8.412 1.00 96.75 202 ILE A N 1
ATOM 1616 C CA . ILE A 1 202 ? -6.313 -8.737 -7.458 1.00 96.75 202 ILE A CA 1
ATOM 1617 C C . ILE A 1 202 ? -7.348 -8.029 -6.577 1.00 96.75 202 ILE A C 1
ATOM 1619 O O . ILE A 1 202 ? -8.419 -8.583 -6.330 1.00 96.75 202 ILE A O 1
ATOM 1623 N N . LEU A 1 203 ? -7.031 -6.824 -6.100 1.00 95.38 203 LEU A N 1
ATOM 1624 C CA . LEU A 1 203 ? -7.843 -6.109 -5.114 1.00 95.38 203 LEU A CA 1
ATOM 1625 C C . LEU A 1 203 ? -8.996 -5.300 -5.707 1.00 95.38 203 LEU A C 1
ATOM 1627 O O . LEU A 1 203 ? -10.021 -5.145 -5.048 1.00 95.38 203 LEU A O 1
ATOM 1631 N N . ALA A 1 204 ? -8.814 -4.738 -6.902 1.00 92.56 204 ALA A N 1
ATOM 1632 C CA . ALA A 1 204 ? -9.735 -3.755 -7.465 1.00 92.56 204 ALA A CA 1
ATOM 1633 C C . ALA A 1 204 ? -10.296 -4.197 -8.818 1.00 92.56 204 ALA A C 1
ATOM 1635 O O . ALA A 1 204 ? -11.514 -4.214 -8.989 1.00 92.56 204 ALA A O 1
ATOM 1636 N N . VAL A 1 205 ? -9.443 -4.614 -9.759 1.00 92.00 205 VAL A N 1
ATOM 1637 C CA . VAL A 1 205 ? -9.880 -4.918 -11.135 1.00 92.00 205 VAL A CA 1
ATOM 1638 C C . VAL A 1 205 ? -10.741 -6.179 -11.185 1.00 92.00 205 VAL A C 1
ATOM 1640 O O . VAL A 1 205 ? -11.883 -6.124 -11.639 1.00 92.00 205 VAL A O 1
ATOM 1643 N N . PHE A 1 206 ? -10.247 -7.314 -10.677 1.00 92.81 206 PHE A N 1
ATOM 1644 C CA . PHE A 1 206 ? -11.009 -8.568 -10.723 1.00 92.81 206 PHE A CA 1
ATOM 1645 C C . PHE A 1 206 ? -12.312 -8.508 -9.920 1.00 92.81 206 PHE A C 1
ATOM 1647 O O . PHE A 1 206 ? -13.326 -8.990 -10.432 1.00 92.81 206 PHE A O 1
ATOM 1654 N N . PRO A 1 207 ? -12.356 -7.919 -8.709 1.00 93.31 207 PRO A N 1
ATOM 1655 C CA . PRO A 1 207 ? -13.623 -7.706 -8.020 1.00 93.31 207 PRO A CA 1
ATOM 1656 C C . PRO A 1 207 ? -14.585 -6.818 -8.813 1.00 93.31 207 PRO A C 1
ATOM 1658 O O . PRO A 1 207 ? -15.760 -7.155 -8.903 1.00 93.31 207 PRO A O 1
ATOM 1661 N N . SER A 1 208 ? -14.099 -5.744 -9.444 1.00 91.62 208 SER A N 1
ATOM 1662 C CA . SER A 1 208 ? -14.948 -4.844 -10.239 1.00 91.62 208 SER A CA 1
ATOM 1663 C C . SER A 1 208 ? -15.555 -5.538 -11.459 1.00 91.62 208 SER A C 1
ATOM 1665 O O . SER A 1 208 ? -16.749 -5.389 -11.703 1.00 91.62 208 SER A O 1
ATOM 1667 N N . LEU A 1 209 ? -14.776 -6.364 -12.166 1.00 92.25 209 LEU A N 1
ATOM 1668 C CA . LEU A 1 209 ? -15.275 -7.190 -13.273 1.00 92.25 209 LEU A CA 1
ATOM 1669 C C . LEU A 1 209 ? -16.345 -8.184 -12.798 1.00 92.25 209 LEU A C 1
ATOM 1671 O O . LEU A 1 209 ? -17.408 -8.290 -13.398 1.00 92.25 209 LEU A O 1
ATOM 1675 N N . ARG A 1 210 ? -16.102 -8.883 -11.679 1.00 91.75 210 ARG A N 1
ATOM 1676 C CA . ARG A 1 210 ? -17.068 -9.844 -11.105 1.00 91.75 210 ARG A CA 1
ATOM 1677 C C . ARG A 1 210 ? -18.370 -9.184 -10.658 1.00 91.75 210 ARG A C 1
ATOM 1679 O O . ARG A 1 210 ? -19.414 -9.824 -10.699 1.00 91.75 210 ARG A O 1
ATOM 1686 N N . LEU A 1 211 ? -18.296 -7.935 -10.207 1.00 92.38 211 LEU A N 1
ATOM 1687 C CA . LEU A 1 211 ? -19.453 -7.133 -9.815 1.00 92.38 211 LEU A CA 1
ATOM 1688 C C . LEU A 1 211 ? -20.152 -6.464 -11.010 1.00 92.38 211 LEU A C 1
ATOM 1690 O O . LEU A 1 211 ? -21.168 -5.807 -10.806 1.00 92.38 211 LEU A O 1
ATOM 1694 N N . GLY A 1 212 ? -19.624 -6.604 -12.232 1.00 91.56 212 GLY A N 1
ATOM 1695 C CA . GLY A 1 212 ? -20.166 -5.950 -13.424 1.00 91.56 212 GLY A CA 1
ATOM 1696 C C . GLY A 1 212 ? -19.982 -4.429 -13.437 1.00 91.56 212 GLY A C 1
ATOM 1697 O O . GLY A 1 212 ? -20.719 -3.737 -14.128 1.00 91.56 212 GLY A O 1
ATOM 1698 N N . LEU A 1 213 ? -19.026 -3.894 -12.665 1.00 90.31 213 LEU A N 1
ATOM 1699 C CA . LEU A 1 213 ? -18.700 -2.459 -12.643 1.00 90.31 213 LEU A CA 1
ATOM 1700 C C . LEU A 1 213 ? -17.829 -2.035 -13.834 1.00 90.31 213 LEU A C 1
ATOM 1702 O O . LEU A 1 213 ? -17.731 -0.849 -14.134 1.00 90.31 213 LEU A O 1
ATOM 1706 N N . VAL A 1 214 ? -17.173 -3.000 -14.478 1.00 87.50 214 VAL A N 1
ATOM 1707 C CA . VAL A 1 214 ? -16.357 -2.825 -15.682 1.00 87.50 214 VAL A CA 1
ATOM 1708 C C . VAL A 1 214 ? -16.838 -3.851 -16.704 1.00 87.50 214 VAL A C 1
ATOM 1710 O O . VAL A 1 214 ? -16.934 -5.032 -16.368 1.00 87.50 214 VAL A O 1
ATOM 1713 N N . ASP A 1 215 ? -17.139 -3.414 -17.927 1.00 84.94 215 ASP A N 1
ATOM 1714 C CA . ASP A 1 215 ? -17.489 -4.319 -19.024 1.00 84.94 215 ASP A CA 1
ATOM 1715 C C . ASP A 1 215 ? -16.218 -4.969 -19.580 1.00 84.94 215 ASP A C 1
ATOM 1717 O O . ASP A 1 215 ? -15.297 -4.284 -20.017 1.00 84.94 215 ASP A O 1
ATOM 1721 N N . SER A 1 216 ? -16.151 -6.301 -19.554 1.00 82.88 216 SER A N 1
ATOM 1722 C CA . SER A 1 216 ? -15.015 -7.043 -20.106 1.00 82.88 216 SER A CA 1
ATOM 1723 C C . SER A 1 216 ? -14.991 -7.072 -21.635 1.00 82.88 216 SER A C 1
ATOM 1725 O O . SER A 1 216 ? -13.953 -7.402 -22.203 1.00 82.88 216 SER A O 1
ATOM 1727 N N . ASN A 1 217 ? -16.120 -6.792 -22.293 1.00 83.56 217 ASN A N 1
ATOM 1728 C CA . ASN A 1 217 ? -16.261 -6.885 -23.747 1.00 83.56 217 ASN A CA 1
ATOM 1729 C C . ASN A 1 217 ? -15.990 -5.555 -24.459 1.00 83.56 217 ASN A C 1
ATOM 1731 O O . ASN A 1 217 ? -15.719 -5.565 -25.656 1.00 83.56 217 ASN A O 1
ATOM 1735 N N . ASP A 1 218 ? -16.037 -4.439 -23.730 1.00 79.75 218 ASP A N 1
ATOM 1736 C CA . ASP A 1 218 ? -15.832 -3.087 -24.260 1.00 79.75 218 ASP A CA 1
ATOM 1737 C C . ASP A 1 218 ? -14.723 -2.358 -23.484 1.00 79.75 218 ASP A C 1
ATOM 1739 O O . ASP A 1 218 ? -14.919 -1.335 -22.826 1.00 79.75 218 ASP A O 1
ATOM 1743 N N . LEU A 1 219 ? -13.524 -2.948 -23.503 1.00 76.62 219 LEU A N 1
ATOM 1744 C CA . LEU A 1 219 ? -12.341 -2.366 -22.877 1.00 76.62 219 LEU A CA 1
ATOM 1745 C C . LEU A 1 219 ? -11.583 -1.500 -23.883 1.00 76.62 219 LEU A C 1
ATOM 1747 O O . LEU A 1 219 ? -11.002 -1.997 -24.846 1.00 76.62 219 LEU A O 1
ATOM 1751 N N . THR A 1 220 ? -11.519 -0.197 -23.612 1.00 70.56 220 THR A N 1
ATOM 1752 C CA . THR A 1 220 ? -10.616 0.710 -24.326 1.00 70.56 220 THR A CA 1
ATOM 1753 C C . THR A 1 220 ? -9.254 0.720 -23.638 1.00 70.56 220 THR A C 1
ATOM 1755 O O . THR A 1 220 ? -9.143 1.051 -22.456 1.00 70.56 220 THR A O 1
ATOM 1758 N N . VAL A 1 221 ? -8.198 0.383 -24.378 1.00 63.22 221 VAL A N 1
ATOM 1759 C CA . VAL A 1 221 ? -6.820 0.525 -23.896 1.00 63.22 221 VAL A CA 1
ATOM 1760 C C . VAL A 1 221 ? -6.445 2.004 -23.940 1.00 63.22 221 VAL A C 1
ATOM 1762 O O . VAL A 1 221 ? -6.273 2.576 -25.013 1.00 63.22 221 VAL A O 1
ATOM 1765 N N . SER A 1 222 ? -6.315 2.625 -22.768 1.00 62.50 222 SER A N 1
ATOM 1766 C CA . SER A 1 222 ? -5.743 3.964 -22.627 1.00 62.50 222 SER A CA 1
ATOM 1767 C C . SER A 1 222 ? -4.337 3.839 -22.059 1.00 62.50 222 SER A C 1
ATOM 1769 O O . SER A 1 222 ? -4.151 3.245 -20.999 1.00 62.50 222 SER A O 1
ATOM 1771 N N . GLY A 1 223 ? -3.349 4.413 -22.745 1.00 57.72 223 GLY A N 1
ATOM 1772 C CA . GLY A 1 223 ? -2.018 4.586 -22.168 1.00 57.72 223 GLY A CA 1
ATOM 1773 C C . GLY A 1 223 ? -2.101 5.545 -20.982 1.00 57.72 223 GLY A C 1
ATOM 1774 O O . GLY A 1 223 ? -2.674 6.626 -21.097 1.00 57.72 223 GLY A O 1
ATOM 1775 N N . ASP A 1 224 ? -1.539 5.157 -19.844 1.00 62.34 224 ASP A N 1
ATOM 1776 C CA . ASP A 1 224 ? -1.508 5.942 -18.602 1.00 62.34 224 ASP A CA 1
ATOM 1777 C C . ASP A 1 224 ? -0.388 7.002 -18.582 1.0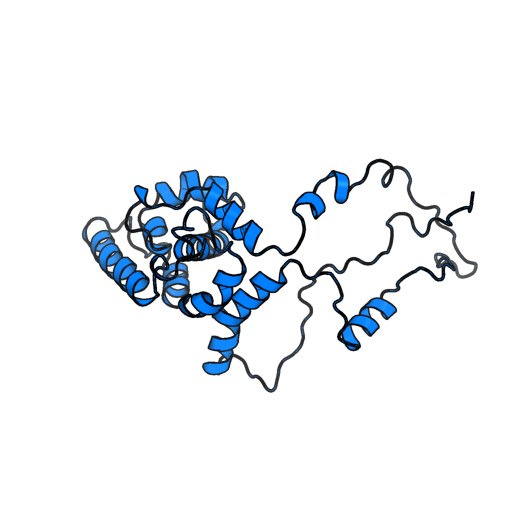0 62.34 224 ASP A C 1
ATOM 1779 O O . ASP A 1 224 ? -0.178 7.683 -17.579 1.00 62.34 224 ASP A O 1
ATOM 1783 N N . GLY A 1 225 ? 0.330 7.158 -19.699 1.00 56.75 225 GLY A N 1
ATOM 1784 C CA . GLY A 1 225 ? 1.497 8.028 -19.801 1.00 56.75 225 GLY A CA 1
ATOM 1785 C C . GLY A 1 225 ? 2.783 7.400 -19.265 1.00 56.75 225 GLY A C 1
ATOM 1786 O O . GLY A 1 225 ? 3.734 8.144 -19.022 1.00 56.75 225 GLY A O 1
ATOM 1787 N N . THR A 1 226 ? 2.836 6.068 -19.090 1.00 60.09 226 THR A N 1
ATOM 1788 C CA . THR A 1 226 ? 4.062 5.349 -18.706 1.00 60.09 226 THR A CA 1
ATOM 1789 C C . THR A 1 226 ? 5.240 5.803 -19.566 1.00 60.09 226 THR A C 1
ATOM 1791 O O . THR A 1 226 ? 5.260 5.631 -20.789 1.00 60.09 226 THR A O 1
ATOM 1794 N N . ALA A 1 227 ? 6.233 6.403 -18.908 1.00 55.16 227 ALA A N 1
ATOM 1795 C CA . ALA A 1 227 ? 7.455 6.855 -19.546 1.00 55.16 227 ALA A CA 1
ATOM 1796 C C . ALA A 1 227 ? 8.277 5.632 -19.961 1.00 55.16 227 ALA A C 1
ATOM 1798 O O . ALA A 1 227 ? 8.984 5.024 -19.160 1.00 55.16 227 ALA A O 1
ATOM 1799 N N . VAL A 1 228 ? 8.171 5.260 -21.231 1.00 60.53 228 VAL A N 1
ATOM 1800 C CA . VAL A 1 228 ? 9.043 4.253 -21.829 1.00 60.53 228 VAL A CA 1
ATOM 1801 C C . VAL A 1 228 ? 10.443 4.830 -21.972 1.00 60.53 228 VAL A C 1
ATOM 1803 O O . VAL A 1 228 ? 10.619 5.957 -22.446 1.00 60.53 228 VAL A O 1
ATOM 1806 N N . VAL A 1 229 ? 11.450 4.060 -21.551 1.00 56.94 229 VAL A N 1
ATOM 1807 C CA . VAL A 1 229 ? 12.851 4.406 -21.795 1.00 56.94 229 VAL A CA 1
ATOM 1808 C C . VAL A 1 229 ? 13.076 4.297 -23.293 1.00 56.94 229 VAL A C 1
ATOM 1810 O O . VAL A 1 229 ? 13.419 3.254 -23.835 1.00 56.94 229 VAL A O 1
ATOM 1813 N N . SER A 1 230 ? 12.850 5.402 -23.983 1.00 53.69 230 SER A N 1
ATOM 1814 C CA . SER A 1 230 ? 13.370 5.567 -25.322 1.00 53.69 230 SER A CA 1
ATOM 1815 C C . SER A 1 230 ? 14.890 5.668 -25.178 1.00 53.69 230 SER A C 1
ATOM 1817 O O . SER A 1 230 ? 15.386 6.516 -24.435 1.00 53.69 230 SER A O 1
ATOM 1819 N N . HIS A 1 231 ? 15.650 4.803 -25.852 1.00 51.50 231 HIS A N 1
ATOM 1820 C CA . HIS A 1 231 ? 17.119 4.880 -25.882 1.00 51.50 231 HIS A CA 1
ATOM 1821 C C . HIS A 1 231 ? 17.634 6.155 -26.589 1.00 51.50 231 HIS A C 1
ATOM 1823 O O . HIS A 1 231 ? 18.828 6.307 -26.839 1.00 51.50 231 HIS A O 1
ATOM 1829 N N . THR A 1 232 ? 16.741 7.101 -26.883 1.00 47.59 232 THR A N 1
ATOM 1830 C CA . THR A 1 232 ? 17.030 8.451 -27.342 1.00 47.59 232 THR A CA 1
ATOM 1831 C C . THR A 1 232 ? 17.802 9.226 -26.281 1.00 47.59 232 THR A C 1
ATOM 1833 O O . THR A 1 232 ? 17.290 9.675 -25.257 1.00 47.59 232 THR A O 1
ATOM 1836 N N . SER A 1 233 ? 19.088 9.385 -26.561 1.00 46.72 233 SER A N 1
ATOM 1837 C CA . SER A 1 233 ? 20.002 10.235 -25.818 1.00 46.72 233 SER A CA 1
ATOM 1838 C C . SER A 1 233 ? 19.613 11.716 -25.970 1.00 46.72 233 SER A C 1
ATOM 1840 O O . SER A 1 233 ? 19.415 12.177 -27.098 1.00 46.72 233 SER A O 1
ATOM 1842 N N . PRO A 1 234 ? 19.612 12.526 -24.891 1.00 41.78 234 PRO A N 1
ATOM 1843 C CA . PRO A 1 234 ? 19.487 13.982 -25.001 1.00 41.78 234 PRO A CA 1
ATOM 1844 C C . PRO A 1 234 ? 20.683 14.643 -25.723 1.00 41.78 234 PRO A C 1
ATOM 1846 O O . PRO A 1 234 ? 20.666 15.857 -25.934 1.00 41.78 234 PRO A O 1
ATOM 1849 N N . TYR A 1 235 ? 21.701 13.860 -26.117 1.00 45.94 235 TYR A N 1
ATOM 1850 C CA . TYR A 1 235 ? 22.887 14.263 -26.887 1.00 45.94 235 TYR A CA 1
ATOM 1851 C C . TYR A 1 235 ? 22.810 13.966 -28.383 1.00 45.94 235 TYR A C 1
ATOM 1853 O O . TYR A 1 235 ? 23.793 14.215 -29.078 1.00 45.94 235 TYR A O 1
ATOM 1861 N N . GLY A 1 236 ? 21.697 13.423 -28.887 1.00 48.28 236 GLY A N 1
ATOM 1862 C CA . GLY A 1 236 ? 21.735 12.737 -30.179 1.00 48.28 236 GLY A CA 1
ATOM 1863 C C . GLY A 1 236 ? 22.707 11.547 -30.147 1.00 48.28 236 GLY A C 1
ATOM 1864 O O . GLY A 1 236 ? 23.269 11.204 -29.099 1.00 48.28 236 GLY A O 1
ATOM 1865 N N . HIS A 1 237 ? 22.877 10.883 -31.286 1.00 49.72 237 HIS A N 1
ATOM 1866 C CA . HIS A 1 237 ? 23.732 9.703 -31.408 1.00 49.72 237 HIS A CA 1
ATOM 1867 C C . HIS A 1 237 ? 25.218 10.098 -31.363 1.00 49.72 237 HIS A C 1
ATOM 1869 O O . HIS A 1 237 ? 25.675 10.921 -32.155 1.00 49.72 237 HIS A O 1
ATOM 1875 N N . PHE A 1 238 ? 25.984 9.519 -30.432 1.00 40.06 238 PHE A N 1
ATOM 1876 C CA . PHE A 1 238 ? 27.444 9.542 -30.506 1.00 40.06 238 PHE A CA 1
ATOM 1877 C C . PHE A 1 238 ? 27.871 8.401 -31.426 1.00 40.06 238 PHE A C 1
ATOM 1879 O O . PHE A 1 238 ? 27.668 7.241 -31.078 1.00 40.06 238 PHE A O 1
ATOM 1886 N N . LYS A 1 239 ? 28.496 8.723 -32.564 1.00 35.84 239 LYS A N 1
ATOM 1887 C CA . LYS A 1 239 ? 29.295 7.735 -33.293 1.00 35.84 239 LYS A CA 1
ATOM 1888 C C . LYS A 1 239 ? 30.403 7.281 -32.347 1.00 35.84 239 LYS A C 1
ATOM 1890 O O . LYS A 1 239 ? 31.232 8.096 -31.943 1.00 35.84 239 LYS A O 1
ATOM 1895 N N . SER A 1 240 ? 30.385 6.015 -31.951 1.00 33.81 240 SER A N 1
ATOM 1896 C CA . SER A 1 240 ? 31.559 5.377 -31.373 1.00 33.81 240 SER A CA 1
ATOM 1897 C C . SER A 1 240 ? 32.651 5.409 -32.437 1.00 33.81 240 SER A C 1
ATOM 1899 O O . SER A 1 240 ? 32.554 4.705 -33.439 1.00 33.81 240 SER A O 1
ATOM 1901 N N . GLU A 1 241 ? 33.655 6.265 -32.258 1.00 33.09 241 GLU A N 1
ATOM 1902 C CA . GLU A 1 241 ? 34.928 6.058 -32.936 1.00 33.09 241 GLU A CA 1
ATOM 1903 C C . GLU A 1 241 ? 35.523 4.778 -32.346 1.00 33.09 241 GLU A C 1
ATOM 1905 O O . GLU A 1 241 ? 35.794 4.703 -31.147 1.00 33.09 241 GLU A O 1
ATOM 1910 N N . GLU A 1 242 ? 35.622 3.743 -33.181 1.00 32.47 242 GLU A N 1
ATOM 1911 C CA . GLU A 1 242 ? 36.446 2.573 -32.904 1.00 32.47 242 GLU A CA 1
ATOM 1912 C C . GLU A 1 242 ? 37.880 3.041 -32.623 1.00 32.47 242 GLU A C 1
ATOM 1914 O O . GLU A 1 242 ? 38.478 3.766 -33.423 1.00 32.47 242 GLU A O 1
ATOM 1919 N N . GLY A 1 243 ? 38.411 2.622 -31.476 1.00 31.81 243 GLY A N 1
ATOM 1920 C CA . GLY A 1 243 ? 39.804 2.765 -31.072 1.00 31.81 243 GLY A CA 1
ATOM 1921 C C . GLY A 1 243 ? 40.202 1.590 -30.200 1.00 31.81 243 GLY A C 1
ATOM 1922 O O . GLY A 1 243 ? 39.467 1.329 -29.221 1.00 31.81 243 GLY A O 1
#